Protein AF-A0A8H4QIY5-F1 (afdb_monomer)

Foldseek 3Di:
DDDDPVVVVVLVQVLVLLVVLLVVLVVLLVLLVVLLVLLLCLLVPDDPPDDPVVSVVLNVLSVQLNVLSVQLSVLSVVVSVVSVVPPDPPPSQQDLSQLSLVLSLLVLLLVVLCVVCVPPDPVVSVVVNVLSVVLSVLSVVLSVVSVVCSVPPPPPVVLVSVVSNLVSVVVVLVVCCVVVVPLSVLLCVLSVVQCCCSVVVPDDSSPVSSSSNNSSSSSSSSSVVSSCVSVVVVVVVVVVVVVVVVVVVVVVVVVVVVV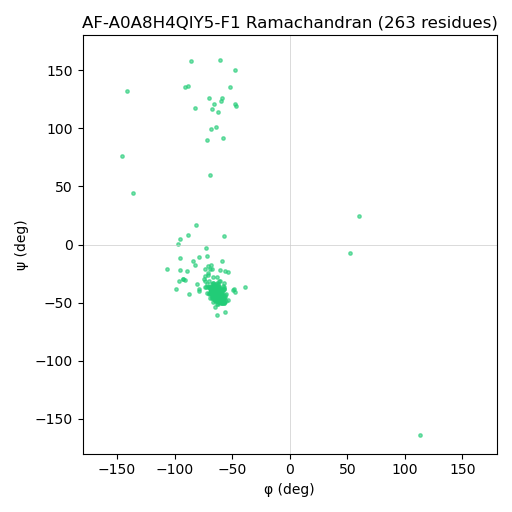VVVVPD

Secondary structure (DSSP, 8-state):
-PPPHHHHHHHHHHHHHHHHHHHHHHHHHHHHHHHHHHHHHHHHT--TTS-HHHHHHHHHHHHHHHHHHHHHHHHHHHHHHHHHT-S--------THHHHHHHHHHHHHHHHHHHHGGGS-HHHHHHHHHHHHHHHHHHHHHHHHHHHHTTS--TTHHHHHHHHHHHHHHHHHHHHHTT-TTTHHHHHHHHHHHHHHHHTT--SHHHHHHHHHHHHHHHHHHHHHHHHHHHHHHHHHHHHHHHHHHHHHHHHHHHHHHHHHHTT-

Nearest PDB structures (foldseek):
  7aky-assembly1_A  TM=5.572E-01  e=3.185E-01  Organic Lake phycodnavirus
  7sqc-assembly1_1J  TM=1.495E-01  e=1.111E+00  Chlamydomonas reinhardtii
  8otz-assembly1_DS  TM=2.599E-01  e=6.162E+00  Bos taurus
  8otz-assembly1_DQ  TM=2.225E-01  e=6.760E+00  Bos taurus

Solvent-accessible surface area (backbone atoms only — not comparable to full-atom values): 14655 Å² total; per-residue (Å²): 136,85,80,62,72,67,63,57,56,56,53,53,53,52,50,54,41,51,52,52,32,53,52,54,41,51,54,53,49,52,51,39,53,54,44,46,51,52,39,50,52,61,61,69,74,52,70,87,85,58,60,66,69,60,52,52,54,52,50,52,50,50,51,50,42,50,50,37,36,50,53,44,53,53,49,54,51,48,55,51,52,48,63,71,60,74,78,57,91,69,72,81,70,78,57,73,45,44,51,50,28,50,51,53,36,53,52,49,55,49,51,49,50,53,64,68,42,65,85,48,63,68,68,63,37,49,54,55,50,50,55,50,49,53,53,49,50,50,45,50,50,40,44,51,47,51,64,68,38,63,89,63,73,55,86,67,53,61,61,54,44,50,47,54,36,49,53,52,48,51,52,52,45,52,66,44,28,82,77,38,63,79,63,45,50,59,54,49,68,56,48,53,57,44,50,48,32,70,73,64,66,44,77,60,58,66,55,59,34,48,70,72,38,46,44,47,51,39,32,38,45,48,44,53,52,49,40,44,60,54,54,59,54,51,55,57,51,49,53,52,51,52,50,49,53,51,49,51,56,50,51,56,50,55,54,50,54,54,57,56,61,66,75,75,115

Structure (mmCIF, N/CA/C/O backbone):
data_AF-A0A8H4QIY5-F1
#
_entry.id   AF-A0A8H4QIY5-F1
#
loop_
_atom_site.group_PDB
_atom_site.id
_atom_site.type_symbol
_atom_site.label_atom_id
_atom_site.label_alt_id
_atom_site.label_comp_id
_atom_site.label_asym_id
_atom_site.label_entity_id
_atom_site.label_seq_id
_atom_site.pdbx_PDB_ins_code
_atom_site.Cartn_x
_atom_site.Cartn_y
_atom_site.Cartn_z
_atom_site.occupancy
_atom_site.B_iso_or_equiv
_atom_site.auth_seq_id
_atom_site.auth_comp_id
_atom_site.auth_asym_id
_atom_site.auth_atom_id
_atom_site.pdbx_PDB_model_num
ATOM 1 N N . MET A 1 1 ? 19.836 0.157 -45.727 1.00 72.88 1 MET A N 1
ATOM 2 C CA . MET A 1 1 ? 19.868 0.307 -44.257 1.00 72.88 1 MET A CA 1
ATOM 3 C C . MET A 1 1 ? 20.018 -1.079 -43.653 1.00 72.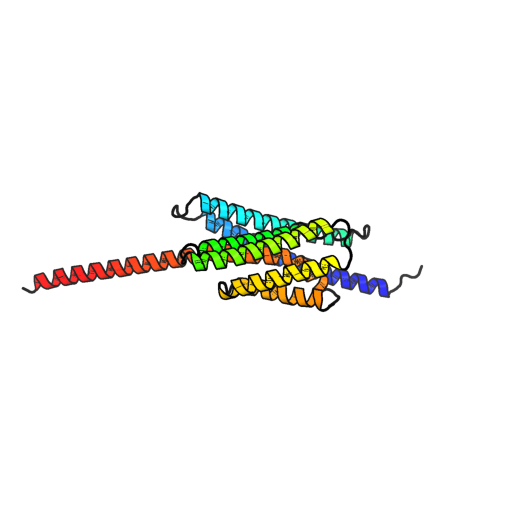88 1 MET A C 1
ATOM 5 O O . MET A 1 1 ? 19.106 -1.879 -43.801 1.00 72.88 1 MET A O 1
ATOM 9 N N . SER A 1 2 ? 21.174 -1.402 -43.073 1.00 84.44 2 SER A N 1
ATOM 10 C CA . SER A 1 2 ? 21.373 -2.643 -42.316 1.00 84.44 2 SER A CA 1
ATOM 11 C C . SER A 1 2 ? 20.838 -2.439 -40.900 1.00 84.44 2 SER A C 1
ATOM 13 O O . SER A 1 2 ? 21.319 -1.556 -40.194 1.00 84.44 2 SER A O 1
ATOM 15 N N . VAL A 1 3 ? 19.825 -3.209 -40.502 1.00 85.12 3 VAL A N 1
ATOM 16 C CA . VAL A 1 3 ? 19.341 -3.224 -39.114 1.00 85.12 3 VAL A CA 1
ATOM 17 C C . VAL A 1 3 ? 20.408 -3.898 -38.256 1.00 85.12 3 VAL A C 1
ATOM 19 O O . VAL A 1 3 ? 20.837 -5.004 -38.578 1.00 85.12 3 VAL A O 1
ATOM 22 N N . ASP A 1 4 ? 20.853 -3.225 -37.198 1.00 88.19 4 ASP A N 1
ATOM 23 C CA . ASP A 1 4 ? 21.844 -3.763 -36.267 1.00 88.19 4 ASP A CA 1
ATOM 24 C C . ASP A 1 4 ? 21.225 -4.945 -35.487 1.00 88.19 4 ASP A C 1
ATOM 26 O O . ASP A 1 4 ? 20.233 -4.744 -34.775 1.00 88.19 4 ASP A O 1
ATOM 30 N N . PRO A 1 5 ? 21.742 -6.182 -35.621 1.00 85.38 5 PRO A N 1
ATOM 31 C CA . PRO A 1 5 ? 21.176 -7.361 -34.962 1.00 85.38 5 PRO A CA 1
ATOM 32 C C . PRO A 1 5 ? 21.176 -7.251 -33.430 1.00 85.38 5 PRO A C 1
ATOM 34 O O . PRO A 1 5 ? 20.344 -7.887 -32.781 1.00 85.38 5 PRO A O 1
ATOM 37 N N . ASN A 1 6 ? 22.037 -6.408 -32.852 1.00 91.12 6 ASN A N 1
ATOM 38 C CA . ASN A 1 6 ? 22.073 -6.176 -31.407 1.00 91.12 6 ASN A CA 1
ATOM 39 C C . ASN A 1 6 ? 20.803 -5.468 -30.902 1.00 91.12 6 ASN A C 1
ATOM 41 O O . ASN A 1 6 ? 20.291 -5.798 -29.836 1.00 91.12 6 ASN A O 1
ATOM 45 N N . CYS A 1 7 ? 20.208 -4.587 -31.714 1.00 84.75 7 CYS A N 1
ATOM 46 C CA . CYS A 1 7 ? 18.999 -3.847 -31.341 1.00 84.75 7 CYS A CA 1
ATOM 47 C C . CYS A 1 7 ? 17.769 -4.765 -31.177 1.00 84.75 7 CYS A C 1
ATOM 49 O O . CYS A 1 7 ? 16.856 -4.477 -30.399 1.00 84.75 7 CYS A O 1
ATOM 51 N N . LEU A 1 8 ? 17.721 -5.899 -31.883 1.00 87.00 8 LEU A N 1
ATOM 52 C CA . LEU A 1 8 ? 16.603 -6.839 -31.768 1.00 87.00 8 LEU A CA 1
ATOM 53 C C . LEU A 1 8 ? 16.643 -7.620 -30.443 1.00 87.00 8 LEU A C 1
ATOM 55 O O . LEU A 1 8 ? 15.591 -7.870 -29.853 1.00 87.00 8 LEU A O 1
ATOM 59 N N . GLY A 1 9 ? 17.840 -7.975 -29.964 1.00 88.56 9 GLY A N 1
ATOM 60 C CA . GLY A 1 9 ? 18.028 -8.715 -28.713 1.00 88.56 9 GLY A CA 1
ATOM 61 C C . GLY A 1 9 ? 17.540 -7.937 -27.490 1.00 88.56 9 GLY A C 1
ATOM 62 O O . GLY A 1 9 ? 16.763 -8.468 -26.690 1.00 88.56 9 GLY A O 1
ATOM 63 N N . ASP A 1 10 ? 17.909 -6.658 -27.408 1.00 85.88 10 ASP A N 1
ATOM 64 C CA . ASP A 1 10 ? 17.561 -5.784 -26.282 1.00 85.88 10 ASP A CA 1
ATOM 65 C C . ASP A 1 10 ? 16.042 -5.598 -26.146 1.00 85.88 10 ASP A C 1
ATOM 67 O O . ASP A 1 10 ? 15.479 -5.711 -25.053 1.00 85.88 10 ASP A O 1
ATOM 71 N N . ASN A 1 11 ? 15.345 -5.414 -27.273 1.00 84.00 11 ASN A N 1
ATOM 72 C CA . ASN A 1 11 ? 13.888 -5.272 -27.304 1.00 84.00 11 ASN A CA 1
ATOM 73 C C . ASN A 1 11 ? 13.164 -6.541 -26.827 1.00 84.00 11 ASN A C 1
ATOM 75 O O . ASN A 1 11 ? 12.169 -6.463 -26.103 1.00 84.00 11 ASN A O 1
ATOM 79 N N . VAL A 1 12 ? 13.663 -7.724 -27.201 1.00 87.75 12 VAL A N 1
ATOM 80 C CA . VAL A 1 12 ? 13.081 -9.005 -26.768 1.00 87.75 12 VAL A CA 1
ATOM 81 C C . VAL A 1 12 ? 13.279 -9.215 -25.266 1.00 87.75 12 VAL A C 1
ATOM 83 O O . VAL A 1 12 ? 12.374 -9.712 -24.591 1.00 87.75 12 VAL A O 1
ATOM 86 N N . GLN A 1 13 ? 14.435 -8.835 -24.719 1.00 86.81 13 GLN A N 1
ATOM 87 C CA . GLN A 1 13 ? 14.697 -8.946 -23.285 1.00 86.81 13 GLN A CA 1
ATOM 88 C C . GLN A 1 13 ? 13.835 -7.973 -22.471 1.00 86.81 13 GLN A C 1
ATOM 90 O O . GLN A 1 13 ? 13.235 -8.389 -21.475 1.00 86.81 13 GLN A O 1
ATOM 95 N N . ALA A 1 14 ? 13.695 -6.727 -22.935 1.00 82.31 14 ALA A N 1
ATOM 96 C CA . ALA A 1 14 ? 12.810 -5.735 -22.329 1.00 82.31 14 ALA A CA 1
ATOM 97 C C . ALA A 1 14 ? 11.350 -6.218 -22.306 1.00 82.31 14 ALA A C 1
ATOM 99 O O . ALA A 1 14 ? 10.697 -6.197 -21.258 1.00 82.31 14 ALA A O 1
ATOM 100 N N . LEU A 1 15 ? 10.863 -6.760 -23.427 1.00 84.81 15 LEU A N 1
ATOM 101 C CA . LEU A 1 15 ? 9.507 -7.297 -23.532 1.00 84.81 15 LEU A CA 1
ATOM 102 C C . LEU A 1 15 ? 9.262 -8.455 -22.554 1.00 84.81 15 LEU A C 1
ATOM 104 O O . LEU A 1 15 ? 8.223 -8.499 -21.896 1.00 84.81 15 LEU A O 1
ATOM 108 N N . LYS A 1 16 ? 10.229 -9.372 -22.411 1.00 87.62 16 LYS A N 1
ATOM 109 C CA . LYS A 1 16 ? 10.141 -10.476 -21.441 1.00 87.62 16 LYS A CA 1
ATOM 110 C C . LYS A 1 16 ? 10.080 -9.967 -20.002 1.00 87.62 16 LYS A C 1
ATOM 112 O O . LYS A 1 16 ? 9.264 -10.461 -19.226 1.00 87.62 16 LYS A O 1
ATOM 117 N N . SER A 1 17 ? 10.904 -8.978 -19.645 1.00 84.81 17 SER A N 1
ATOM 118 C CA . SER A 1 17 ? 10.868 -8.391 -18.300 1.00 84.81 17 SER A CA 1
ATOM 119 C C . SER A 1 17 ? 9.548 -7.689 -17.995 1.00 84.81 17 SER A C 1
ATOM 121 O O . SER A 1 17 ? 8.986 -7.883 -16.918 1.00 84.81 17 SER A O 1
ATOM 123 N N . LEU A 1 18 ? 9.021 -6.937 -18.962 1.00 84.00 18 LEU A N 1
ATOM 124 C CA . LEU A 1 18 ? 7.789 -6.177 -18.801 1.00 84.00 18 LEU A CA 1
ATOM 125 C C . LEU A 1 18 ? 6.563 -7.098 -18.717 1.00 84.00 18 LEU A C 1
ATOM 127 O O . LEU A 1 18 ? 5.704 -6.913 -17.858 1.00 84.00 18 LEU A O 1
ATOM 131 N N . GLY A 1 19 ? 6.517 -8.143 -19.551 1.00 85.88 19 GLY A N 1
ATOM 132 C CA . GLY A 1 19 ? 5.473 -9.166 -19.482 1.00 85.88 19 GLY A CA 1
ATOM 133 C C . GLY A 1 19 ? 5.464 -9.902 -18.139 1.00 85.88 19 GLY A C 1
ATOM 134 O O . GLY A 1 19 ? 4.400 -10.124 -17.566 1.00 85.88 19 GLY A O 1
ATOM 135 N N . GLY A 1 20 ? 6.644 -10.213 -17.590 1.00 85.94 20 GLY A N 1
ATOM 136 C CA . GLY A 1 20 ? 6.768 -10.785 -16.247 1.00 85.94 20 GLY A CA 1
ATOM 137 C C . GLY A 1 20 ? 6.200 -9.871 -15.156 1.00 85.94 20 GLY A C 1
ATOM 138 O O . GLY A 1 20 ? 5.447 -10.342 -14.304 1.00 85.94 20 GLY A O 1
ATOM 139 N N . ALA A 1 21 ? 6.497 -8.567 -15.221 1.00 84.81 21 ALA A N 1
ATOM 140 C CA . ALA A 1 21 ? 5.955 -7.566 -14.298 1.00 84.81 21 ALA A CA 1
ATOM 141 C C . ALA A 1 21 ? 4.420 -7.555 -14.310 1.00 84.81 21 ALA A C 1
ATOM 143 O O . ALA A 1 21 ? 3.791 -7.656 -13.260 1.00 84.81 21 ALA A O 1
ATOM 144 N N . ALA A 1 22 ? 3.824 -7.496 -15.505 1.00 87.81 22 ALA A N 1
ATOM 145 C CA . ALA A 1 22 ? 2.377 -7.436 -15.683 1.00 87.81 22 ALA A CA 1
ATOM 146 C C . ALA A 1 22 ? 1.663 -8.689 -15.148 1.00 87.81 22 ALA A C 1
ATOM 148 O O . ALA A 1 22 ? 0.590 -8.585 -14.555 1.00 87.81 22 ALA A O 1
ATOM 149 N N . ILE A 1 23 ? 2.264 -9.874 -15.311 1.00 90.81 23 ILE A N 1
ATOM 150 C CA . ILE A 1 23 ? 1.712 -11.126 -14.771 1.00 90.81 23 ILE A CA 1
ATOM 151 C C . ILE A 1 23 ? 1.707 -11.098 -13.239 1.00 90.81 23 ILE A C 1
ATOM 153 O O . ILE A 1 23 ? 0.692 -11.422 -12.623 1.00 90.81 23 ILE A O 1
ATOM 157 N N . VAL A 1 24 ? 2.823 -10.701 -12.619 1.00 89.19 24 VAL A N 1
ATOM 158 C CA . VAL A 1 24 ? 2.927 -10.607 -11.153 1.00 89.19 24 VAL A CA 1
ATOM 159 C C . VAL A 1 24 ? 1.921 -9.590 -10.606 1.00 89.19 24 VAL A C 1
ATOM 161 O O . VAL A 1 24 ? 1.208 -9.884 -9.646 1.00 89.19 24 VAL A O 1
ATOM 164 N N . ASP A 1 25 ? 1.807 -8.436 -11.260 1.00 89.69 25 ASP A N 1
ATOM 165 C CA . ASP A 1 25 ? 0.860 -7.377 -10.912 1.00 89.69 25 ASP A CA 1
ATOM 166 C C . ASP A 1 25 ? -0.605 -7.838 -11.042 1.00 89.69 25 ASP A C 1
ATOM 168 O O . ASP A 1 25 ? -1.435 -7.558 -10.182 1.00 89.69 25 ASP A O 1
ATOM 172 N N . ALA A 1 26 ? -0.942 -8.632 -12.062 1.00 92.88 26 ALA A N 1
ATOM 173 C CA . ALA A 1 26 ? -2.284 -9.200 -12.213 1.00 92.88 26 ALA A CA 1
ATOM 174 C C . ALA A 1 26 ? -2.634 -10.214 -11.106 1.00 92.88 26 ALA A C 1
ATOM 176 O O . ALA A 1 26 ? -3.774 -10.261 -10.627 1.00 92.88 26 ALA A O 1
ATOM 177 N N . ILE A 1 27 ? -1.660 -11.022 -10.669 1.00 94.19 27 ILE A N 1
ATOM 178 C CA . ILE A 1 27 ? -1.848 -11.985 -9.574 1.00 94.19 27 ILE A CA 1
ATOM 179 C C . ILE A 1 27 ? -2.138 -11.244 -8.266 1.00 94.19 27 ILE A C 1
ATOM 181 O O . ILE A 1 27 ? -3.106 -11.566 -7.572 1.00 94.19 27 ILE A O 1
ATOM 185 N N . ILE A 1 28 ? -1.329 -10.237 -7.937 1.00 91.31 28 ILE A N 1
ATOM 186 C CA . ILE A 1 28 ? -1.483 -9.469 -6.697 1.00 91.31 28 ILE A CA 1
ATOM 187 C C . ILE A 1 28 ? -2.788 -8.665 -6.728 1.00 91.31 28 ILE A C 1
ATOM 189 O O . ILE A 1 28 ? -3.529 -8.673 -5.742 1.00 91.31 28 ILE A O 1
ATOM 193 N N . PHE A 1 29 ? -3.151 -8.086 -7.873 1.00 94.00 29 PHE A N 1
ATOM 194 C CA . PHE A 1 29 ? -4.431 -7.406 -8.055 1.00 94.00 29 PHE A CA 1
ATOM 195 C C . PHE A 1 29 ? -5.615 -8.340 -7.788 1.00 94.00 29 PHE A C 1
ATOM 197 O O . PHE A 1 29 ? -6.561 -7.983 -7.083 1.00 94.00 29 PHE A O 1
ATOM 204 N N . THR A 1 30 ? -5.543 -9.575 -8.284 1.00 95.31 30 THR A N 1
ATOM 205 C CA . THR A 1 30 ? -6.576 -10.586 -8.032 1.00 95.31 30 THR A CA 1
ATOM 206 C C . THR A 1 30 ? -6.710 -10.876 -6.534 1.00 95.31 30 THR A C 1
ATOM 208 O O . THR A 1 30 ? -7.825 -10.936 -6.011 1.00 95.31 30 THR A O 1
ATOM 211 N N . MET A 1 31 ? -5.590 -10.990 -5.810 1.00 92.50 31 MET A N 1
ATOM 212 C CA . MET A 1 31 ? -5.610 -11.147 -4.351 1.00 92.50 31 MET A CA 1
ATOM 213 C C . MET A 1 31 ? -6.263 -9.948 -3.656 1.00 92.50 31 MET A C 1
ATOM 215 O O . MET A 1 31 ? -7.080 -10.145 -2.754 1.00 92.50 31 MET A O 1
ATOM 219 N N . VAL A 1 32 ? -5.949 -8.724 -4.092 1.00 93.44 32 VAL A N 1
ATOM 220 C CA . VAL A 1 32 ? -6.556 -7.483 -3.590 1.00 93.44 32 VAL A CA 1
ATOM 221 C C . VAL A 1 32 ? -8.075 -7.515 -3.763 1.00 93.44 32 VAL A C 1
ATOM 223 O O . VAL A 1 32 ? -8.791 -7.310 -2.787 1.00 93.44 32 VAL A O 1
ATOM 226 N N . VAL A 1 33 ? -8.582 -7.857 -4.950 1.00 95.00 33 VAL A N 1
ATOM 227 C CA . VAL A 1 33 ? -10.031 -7.931 -5.217 1.00 95.00 33 VAL A CA 1
ATOM 228 C C . VAL A 1 33 ? -10.720 -8.965 -4.322 1.00 95.00 33 VAL A C 1
ATOM 230 O O . VAL A 1 33 ? -11.748 -8.664 -3.709 1.00 95.00 33 VAL A O 1
ATOM 233 N N . ILE A 1 34 ? -10.142 -10.164 -4.190 1.00 95.88 34 ILE A N 1
ATOM 234 C CA . ILE A 1 34 ? -10.689 -11.231 -3.336 1.00 95.88 34 ILE A CA 1
ATOM 235 C C . ILE A 1 34 ? -10.724 -10.784 -1.867 1.00 95.88 34 ILE A C 1
ATOM 237 O O . ILE A 1 34 ? -11.732 -10.969 -1.178 1.00 95.88 34 ILE A O 1
ATOM 241 N N . LEU A 1 35 ? -9.646 -10.171 -1.372 1.00 92.50 35 LEU A N 1
ATOM 242 C CA . LEU A 1 35 ? -9.565 -9.659 -0.004 1.00 92.50 35 LEU A CA 1
ATOM 243 C C . LEU A 1 35 ? -10.548 -8.519 0.243 1.00 92.50 35 LEU A C 1
ATOM 245 O O . LEU A 1 35 ? -11.233 -8.534 1.264 1.00 92.50 35 LEU A O 1
ATOM 249 N N . SER A 1 36 ? -10.666 -7.572 -0.685 1.00 95.25 36 SER A N 1
ATOM 250 C CA . SER A 1 36 ? -11.637 -6.482 -0.607 1.00 95.25 36 SER A CA 1
ATOM 251 C C . SER A 1 36 ? -13.062 -7.007 -0.526 1.00 95.25 36 SER A C 1
ATOM 253 O O . SER A 1 36 ? -13.818 -6.576 0.344 1.00 95.25 36 SER A O 1
ATOM 255 N N . PHE A 1 37 ? -13.415 -7.987 -1.362 1.00 95.62 37 PHE A N 1
ATOM 256 C CA . PHE A 1 37 ? -14.731 -8.620 -1.326 1.00 95.62 37 PHE A CA 1
ATOM 257 C C . PHE A 1 37 ? -14.992 -9.338 0.006 1.00 95.62 37 PHE A C 1
ATOM 259 O O . PHE A 1 37 ? -16.055 -9.176 0.611 1.00 95.62 37 PHE A O 1
ATOM 266 N N . ASN A 1 38 ? -14.006 -10.079 0.517 1.00 93.56 38 ASN A N 1
ATOM 267 C CA . ASN A 1 38 ? -14.109 -10.754 1.811 1.00 93.56 38 ASN A CA 1
ATOM 268 C C . ASN A 1 38 ? -14.236 -9.760 2.976 1.00 93.56 38 ASN A C 1
ATOM 270 O O . ASN A 1 38 ? -15.046 -9.976 3.880 1.00 93.56 38 ASN A O 1
ATOM 274 N N . CYS A 1 39 ? -13.485 -8.656 2.948 1.00 93.81 39 CYS A N 1
ATOM 275 C CA . CYS A 1 39 ? -13.594 -7.564 3.914 1.00 93.81 39 CYS A CA 1
ATOM 276 C C . CYS A 1 39 ? -14.975 -6.912 3.853 1.00 93.81 39 CYS A C 1
ATOM 278 O O . CYS A 1 39 ? -15.604 -6.732 4.893 1.00 93.81 39 CYS A O 1
ATOM 280 N N . TRP A 1 40 ? -15.470 -6.620 2.650 1.00 94.88 40 TRP A N 1
ATOM 281 C CA . TRP A 1 40 ? -16.800 -6.062 2.432 1.00 94.88 40 TRP A CA 1
ATOM 282 C C . TRP A 1 40 ? -17.874 -6.959 3.042 1.00 94.88 40 TRP A C 1
ATOM 284 O O . TRP A 1 40 ? -18.577 -6.553 3.967 1.00 94.88 40 TRP A O 1
ATOM 294 N N . ARG A 1 41 ? -17.925 -8.226 2.615 1.00 94.25 41 ARG A N 1
ATOM 295 C CA . ARG A 1 41 ? -18.868 -9.228 3.128 1.00 94.25 41 ARG A CA 1
ATOM 296 C C . ARG A 1 41 ? -18.751 -9.393 4.644 1.00 94.25 41 ARG A C 1
ATOM 298 O O . ARG A 1 41 ? -19.760 -9.454 5.340 1.00 94.25 41 ARG A O 1
ATOM 305 N N . GLY A 1 42 ? -17.526 -9.441 5.163 1.00 91.12 42 GLY A N 1
ATOM 306 C CA . GLY A 1 42 ? -17.242 -9.592 6.587 1.00 91.12 42 GLY A CA 1
ATOM 307 C C . GLY A 1 42 ? -17.616 -8.378 7.442 1.00 91.12 42 GLY A C 1
ATOM 308 O O . GLY A 1 42 ? -17.788 -8.538 8.651 1.00 91.12 42 GLY A O 1
ATOM 309 N N . ILE A 1 43 ? -17.737 -7.186 6.850 1.00 91.56 43 ILE A N 1
ATOM 310 C CA . ILE A 1 43 ? -18.224 -5.965 7.509 1.00 91.56 43 ILE A CA 1
ATOM 311 C C . ILE A 1 43 ? -19.752 -5.887 7.421 1.00 91.56 43 ILE A C 1
ATOM 313 O O . ILE A 1 43 ? -20.385 -5.572 8.430 1.00 91.56 43 ILE A O 1
ATOM 317 N N . THR A 1 44 ? -20.336 -6.210 6.261 1.00 92.62 44 THR A N 1
ATOM 318 C CA . THR A 1 44 ? -21.787 -6.157 6.017 1.00 92.62 44 THR A CA 1
ATOM 319 C C . THR A 1 44 ? -22.557 -7.217 6.803 1.00 92.62 44 THR A C 1
ATOM 321 O O . THR A 1 44 ? -23.609 -6.915 7.352 1.00 92.62 44 THR A O 1
ATOM 324 N N . ASN A 1 45 ? -22.026 -8.435 6.932 1.00 91.12 45 ASN A N 1
ATOM 325 C CA . ASN A 1 45 ? -22.721 -9.545 7.601 1.00 91.12 45 ASN A CA 1
ATOM 326 C C . ASN A 1 45 ? -22.613 -9.527 9.138 1.00 91.12 45 ASN A C 1
ATOM 328 O O . ASN A 1 45 ? -22.819 -10.558 9.774 1.00 91.12 45 ASN A O 1
ATOM 332 N N . ARG A 1 46 ? -22.228 -8.409 9.765 1.00 81.12 46 ARG A N 1
ATOM 333 C CA . ARG A 1 46 ? -22.056 -8.371 11.226 1.00 81.12 46 ARG A CA 1
ATOM 334 C C . ARG A 1 46 ? -23.337 -8.014 11.954 1.00 81.12 46 ARG A C 1
ATOM 336 O O . ARG A 1 46 ? -23.981 -7.026 11.619 1.00 81.12 46 ARG A O 1
ATOM 343 N N . ASP A 1 47 ? -23.585 -8.748 13.038 1.00 75.25 47 ASP A N 1
ATOM 344 C CA . ASP A 1 47 ? -24.598 -8.441 14.046 1.00 75.25 47 ASP A CA 1
ATOM 345 C C . ASP A 1 47 ? -24.533 -6.975 14.502 1.00 75.25 47 ASP A C 1
ATOM 347 O O . ASP A 1 47 ? -23.450 -6.383 14.603 1.00 75.25 47 ASP A O 1
ATOM 351 N N . ALA A 1 48 ? -25.690 -6.429 14.891 1.00 77.88 48 ALA A N 1
ATOM 352 C CA . ALA A 1 48 ? -25.932 -5.043 15.320 1.00 77.88 48 ALA A CA 1
ATOM 353 C C . ALA A 1 48 ? -25.086 -4.535 16.516 1.00 77.88 48 ALA A C 1
ATOM 355 O O . ALA A 1 48 ? -25.301 -3.435 17.017 1.00 77.88 48 ALA A O 1
ATOM 356 N N . ARG A 1 49 ? -24.098 -5.306 16.988 1.00 75.00 49 ARG A N 1
ATOM 357 C CA . ARG A 1 49 ? -23.180 -4.927 18.074 1.00 75.00 49 ARG A CA 1
ATOM 358 C C . ARG A 1 49 ? -22.186 -3.839 17.673 1.00 75.00 49 ARG A C 1
ATOM 360 O O . ARG A 1 49 ? -21.568 -3.232 18.546 1.00 75.00 49 ARG A O 1
ATOM 367 N N . TYR A 1 50 ? -21.965 -3.616 16.377 1.00 76.50 50 TYR A N 1
ATOM 368 C CA . TYR A 1 50 ? -21.086 -2.545 15.922 1.00 76.50 50 TYR A CA 1
ATOM 369 C C . TYR A 1 50 ? -21.875 -1.261 15.689 1.00 76.50 50 TYR A C 1
ATOM 371 O O . TYR A 1 50 ? -22.928 -1.267 15.064 1.00 76.50 50 TYR A O 1
ATOM 379 N N . SER A 1 51 ? -21.334 -0.134 16.157 1.00 87.81 51 SER A N 1
ATOM 380 C CA . SER A 1 51 ? -21.890 1.169 15.799 1.00 87.81 51 SER A CA 1
ATOM 381 C C . SER A 1 51 ? -21.842 1.327 14.279 1.00 87.81 51 SER A C 1
ATOM 383 O O . SER A 1 51 ? -20.759 1.254 13.685 1.00 87.81 51 SER A O 1
ATOM 385 N N . THR A 1 52 ? -23.005 1.576 13.675 1.00 90.62 52 THR A N 1
ATOM 386 C CA . THR A 1 52 ? -23.190 1.786 12.230 1.00 90.62 52 THR A CA 1
ATOM 387 C C . THR A 1 52 ? -22.185 2.788 11.666 1.00 90.62 52 THR A C 1
ATOM 389 O O . THR A 1 52 ? -21.585 2.556 10.620 1.00 90.62 52 THR A O 1
ATOM 392 N N . LYS A 1 53 ? -21.878 3.850 12.424 1.00 91.00 53 LYS A N 1
ATOM 393 C CA . LYS A 1 53 ? -20.882 4.867 12.051 1.00 91.00 53 LYS A CA 1
ATOM 394 C C . LYS A 1 53 ? -19.499 4.267 11.785 1.00 91.00 53 LYS A C 1
ATOM 396 O O . LYS A 1 53 ? -18.867 4.587 10.785 1.00 91.00 53 LYS A O 1
ATOM 401 N N . LYS A 1 54 ? -19.023 3.373 12.656 1.00 87.31 54 LYS A N 1
ATOM 402 C CA . LYS A 1 54 ? -17.690 2.772 12.504 1.00 87.31 54 LYS A CA 1
ATOM 403 C C . LYS A 1 54 ? -17.645 1.744 11.370 1.00 87.31 54 LYS A C 1
ATOM 405 O O . LYS A 1 54 ? -16.599 1.601 10.745 1.00 87.31 54 LYS A O 1
ATOM 410 N N . GLN A 1 55 ? -18.751 1.040 11.111 1.00 90.69 55 GLN A N 1
ATOM 411 C CA . GLN A 1 55 ? -18.861 0.143 9.953 1.00 90.69 55 GLN A CA 1
ATOM 412 C C . GLN A 1 55 ? -18.755 0.928 8.649 1.00 90.69 55 GLN A C 1
ATOM 414 O O . GLN A 1 55 ? -17.958 0.552 7.799 1.00 90.69 55 GLN A O 1
ATOM 419 N N . VAL A 1 56 ? -19.488 2.039 8.524 1.00 93.44 56 VAL A N 1
ATOM 420 C CA . VAL A 1 56 ? -19.456 2.883 7.321 1.00 93.44 56 VAL A CA 1
ATOM 421 C C . VAL A 1 56 ? -18.062 3.463 7.087 1.00 93.44 56 VAL A C 1
ATOM 423 O O . VAL A 1 56 ? -17.571 3.403 5.966 1.00 93.44 56 VAL A O 1
ATOM 426 N N . VAL A 1 57 ? -17.383 3.951 8.134 1.00 91.88 57 VAL A N 1
ATOM 427 C CA . VAL A 1 57 ? -15.999 4.452 8.013 1.00 91.88 57 VAL A CA 1
ATOM 428 C C . VAL A 1 57 ? -15.049 3.356 7.524 1.00 91.88 57 VAL A C 1
ATOM 430 O O . VAL A 1 57 ? -14.262 3.587 6.611 1.00 91.88 57 VAL A O 1
ATOM 433 N N . LEU A 1 58 ? -15.134 2.151 8.098 1.00 91.38 58 LEU A N 1
ATOM 434 C CA . LEU A 1 58 ? -14.273 1.039 7.693 1.00 91.38 58 LEU A CA 1
ATOM 435 C C . LEU A 1 58 ? -14.574 0.577 6.262 1.00 91.38 58 LEU A C 1
ATOM 437 O O . LEU A 1 58 ? -13.650 0.279 5.512 1.00 91.38 58 LEU A O 1
ATOM 441 N N . LEU A 1 59 ? -15.852 0.545 5.881 1.00 93.88 59 LEU A N 1
ATOM 442 C CA . LEU A 1 59 ? -16.284 0.187 4.535 1.00 93.88 59 LEU A CA 1
ATOM 443 C C . LEU A 1 59 ? -15.782 1.204 3.510 1.00 93.88 59 LEU A C 1
ATOM 445 O O . LEU A 1 59 ? -15.173 0.812 2.524 1.00 93.88 59 LEU A O 1
ATOM 449 N N . GLY A 1 60 ? -15.954 2.500 3.788 1.00 94.31 60 GLY A N 1
ATOM 450 C CA . GLY A 1 60 ? -15.435 3.577 2.947 1.00 94.31 60 GLY A CA 1
ATOM 451 C C . GLY A 1 60 ? -13.922 3.487 2.760 1.00 94.31 60 GLY A C 1
ATOM 452 O O . GLY A 1 60 ? -13.431 3.675 1.650 1.00 94.31 60 GLY A O 1
ATOM 453 N N . TYR A 1 61 ? -13.188 3.111 3.811 1.00 93.69 61 TYR A N 1
ATOM 454 C CA . TYR A 1 61 ? -11.749 2.882 3.716 1.00 93.69 61 TYR A CA 1
ATOM 455 C C . TYR A 1 61 ? -11.393 1.669 2.833 1.00 93.69 61 TYR A C 1
ATOM 457 O O . TYR A 1 61 ? -10.507 1.773 1.986 1.00 93.69 61 TYR A O 1
ATOM 465 N N . VAL A 1 62 ? -12.097 0.535 2.970 1.00 94.31 62 VAL A N 1
ATOM 466 C CA . VAL A 1 62 ? -11.913 -0.633 2.080 1.00 94.31 62 VAL A CA 1
ATOM 467 C C . VAL A 1 62 ? -12.176 -0.247 0.624 1.00 94.31 62 VAL A C 1
ATOM 469 O O . VAL A 1 62 ? -11.388 -0.612 -0.250 1.00 94.31 62 VAL A O 1
ATOM 472 N N . THR A 1 63 ? -13.238 0.520 0.354 1.00 95.00 63 THR A N 1
ATOM 473 C CA . THR A 1 63 ? -13.535 1.031 -0.993 1.00 95.00 63 THR A CA 1
ATOM 474 C C . THR A 1 63 ? -12.396 1.890 -1.514 1.00 95.00 63 THR A C 1
ATOM 476 O O . THR A 1 63 ? -11.920 1.657 -2.619 1.00 95.00 63 THR A O 1
ATOM 479 N N . TYR A 1 64 ? -11.936 2.854 -0.715 1.00 94.06 64 TYR A N 1
ATOM 480 C CA . TYR A 1 64 ? -10.856 3.762 -1.083 1.00 94.06 64 TYR A CA 1
ATOM 481 C C . TYR A 1 64 ? -9.577 3.002 -1.460 1.00 94.06 64 TYR A C 1
ATOM 483 O O . TYR A 1 64 ? -9.034 3.222 -2.541 1.00 94.06 64 TYR A O 1
ATOM 491 N N . MET A 1 65 ? -9.144 2.045 -0.634 1.00 93.06 65 MET A N 1
ATOM 492 C CA . MET A 1 65 ? -7.946 1.249 -0.926 1.00 93.06 65 MET A CA 1
ATOM 493 C C . MET A 1 65 ? -8.132 0.341 -2.146 1.00 93.06 65 MET A C 1
ATOM 495 O O . MET A 1 65 ? -7.205 0.173 -2.934 1.00 93.06 65 MET A O 1
ATOM 499 N N . SER A 1 66 ? -9.335 -0.202 -2.349 1.00 93.56 66 SER A N 1
ATOM 500 C CA . SER A 1 66 ? -9.648 -0.995 -3.546 1.00 93.56 66 SER A CA 1
ATOM 501 C C . SER A 1 66 ? -9.581 -0.144 -4.813 1.00 93.56 66 SER A C 1
ATOM 503 O O . SER A 1 66 ? -9.008 -0.575 -5.809 1.00 93.56 66 SER A O 1
ATOM 505 N N . LEU A 1 67 ? -10.118 1.079 -4.769 1.00 93.81 67 LEU A N 1
ATOM 506 C CA . LEU A 1 67 ? -10.052 2.031 -5.878 1.00 93.81 67 LEU A CA 1
ATOM 507 C C . LEU A 1 67 ? -8.609 2.443 -6.181 1.00 93.81 67 LEU A C 1
ATOM 509 O O . LEU A 1 67 ? -8.237 2.487 -7.350 1.00 93.81 67 LEU A O 1
ATOM 513 N N . ALA A 1 68 ? -7.783 2.680 -5.157 1.00 91.00 68 ALA A N 1
ATOM 514 C CA . ALA A 1 68 ? -6.357 2.951 -5.339 1.00 91.00 68 ALA A CA 1
ATOM 515 C C . ALA A 1 68 ? -5.630 1.768 -6.010 1.00 91.00 68 ALA A C 1
ATOM 517 O O . ALA A 1 68 ? -4.855 1.971 -6.943 1.00 91.00 68 ALA A O 1
ATOM 518 N N . GLY A 1 69 ? -5.935 0.530 -5.604 1.00 91.38 69 GLY A N 1
ATOM 519 C CA . GLY A 1 69 ? -5.402 -0.679 -6.242 1.00 91.38 69 GLY A CA 1
ATOM 520 C C . GLY A 1 69 ? -5.815 -0.815 -7.712 1.00 91.38 69 GLY A C 1
ATOM 521 O O . GLY A 1 69 ? -4.967 -1.071 -8.563 1.00 91.38 69 GLY A O 1
ATOM 522 N N . ILE A 1 70 ? -7.094 -0.573 -8.028 1.00 93.94 70 ILE A N 1
ATOM 523 C CA . ILE A 1 70 ? -7.609 -0.579 -9.409 1.00 93.94 70 ILE A CA 1
ATOM 524 C C . ILE A 1 70 ? -6.924 0.502 -10.248 1.00 93.94 70 ILE A C 1
ATOM 526 O O . ILE A 1 70 ? -6.468 0.218 -11.351 1.00 93.94 70 ILE A O 1
ATOM 530 N N . ALA A 1 71 ? -6.811 1.726 -9.728 1.00 91.62 71 ALA A N 1
ATOM 531 C CA . ALA A 1 71 ? -6.150 2.821 -10.432 1.00 91.62 71 ALA A CA 1
ATOM 532 C C . ALA A 1 71 ? -4.683 2.488 -10.750 1.00 91.62 71 ALA A C 1
ATOM 534 O O . ALA A 1 71 ? -4.220 2.757 -11.857 1.00 91.62 71 ALA A O 1
ATOM 535 N N . SER A 1 72 ? -3.976 1.846 -9.814 1.00 90.69 72 SER A N 1
ATOM 536 C CA . SER A 1 72 ? -2.586 1.428 -10.012 1.00 90.69 72 SER A CA 1
ATOM 537 C C . SER A 1 72 ? -2.469 0.369 -11.102 1.00 90.69 72 SER A C 1
ATOM 539 O O . SER A 1 72 ? -1.621 0.483 -11.983 1.00 90.69 72 SER A O 1
ATOM 541 N N . PHE A 1 73 ? -3.339 -0.641 -11.068 1.00 91.69 73 PHE A N 1
ATOM 542 C CA . PHE A 1 73 ? -3.366 -1.703 -12.069 1.00 91.69 73 PHE A CA 1
ATOM 543 C C . PHE A 1 73 ? -3.682 -1.157 -13.469 1.00 91.69 73 PHE A C 1
ATOM 545 O O . PHE A 1 73 ? -2.986 -1.469 -14.435 1.00 91.69 73 PHE A O 1
ATOM 552 N N . CYS A 1 74 ? -4.675 -0.267 -13.582 1.00 91.94 74 CYS A N 1
ATOM 553 C CA . CYS A 1 74 ? -5.005 0.404 -14.840 1.00 91.94 74 CYS A CA 1
ATOM 554 C C . CYS A 1 74 ? -3.817 1.195 -15.397 1.00 91.94 74 CYS A C 1
ATOM 556 O O . CYS A 1 74 ? -3.575 1.169 -16.603 1.00 91.94 74 CYS A O 1
ATOM 558 N N . GLN A 1 75 ? -3.055 1.871 -14.535 1.00 88.31 75 GLN A N 1
ATOM 559 C CA . GLN A 1 75 ? -1.873 2.607 -14.965 1.00 88.31 75 GLN A CA 1
ATOM 560 C C . GLN A 1 75 ? -0.748 1.685 -15.449 1.00 88.31 75 GLN A C 1
ATOM 562 O O . GLN A 1 75 ? -0.110 1.994 -16.455 1.00 88.31 75 GLN A O 1
ATOM 567 N N . ASN A 1 76 ? -0.538 0.542 -14.793 1.00 87.25 76 ASN A N 1
ATOM 568 C CA . ASN A 1 76 ? 0.431 -0.459 -15.243 1.00 87.25 76 ASN A CA 1
ATOM 569 C C . ASN A 1 76 ? 0.044 -1.041 -16.614 1.00 87.25 76 ASN A C 1
ATOM 571 O O . ASN A 1 76 ? 0.899 -1.155 -17.493 1.00 87.25 76 ASN A O 1
ATOM 575 N N . ILE A 1 77 ? -1.246 -1.326 -16.839 1.00 89.81 77 ILE A N 1
ATOM 576 C CA . ILE A 1 77 ? -1.753 -1.746 -18.156 1.00 89.81 77 ILE A CA 1
ATOM 577 C C . ILE A 1 77 ? -1.529 -0.653 -19.201 1.00 89.81 77 ILE A C 1
ATOM 579 O O . ILE A 1 77 ? -1.047 -0.947 -20.292 1.00 89.81 77 ILE A O 1
ATOM 583 N N . TYR A 1 78 ? -1.858 0.602 -18.889 1.00 88.06 78 TYR A N 1
ATOM 584 C CA . TYR A 1 78 ? -1.682 1.707 -19.830 1.00 88.06 78 TYR A CA 1
ATOM 585 C C . TYR A 1 78 ? -0.209 1.891 -20.215 1.00 88.06 78 TYR A C 1
ATOM 587 O O . TYR A 1 78 ? 0.105 1.994 -21.397 1.00 88.06 78 TYR A O 1
ATOM 595 N N . GLY A 1 79 ? 0.701 1.848 -19.238 1.00 83.25 79 GLY A N 1
ATOM 596 C CA . GLY A 1 79 ? 2.142 1.907 -19.489 1.00 83.25 79 GLY A CA 1
ATOM 597 C C . GLY A 1 79 ? 2.645 0.741 -20.345 1.00 83.25 79 GLY A C 1
ATOM 598 O O . GLY A 1 79 ? 3.474 0.937 -21.231 1.00 83.25 79 GLY A O 1
ATOM 599 N N . PHE A 1 80 ? 2.104 -0.463 -20.138 1.00 85.00 80 PHE A N 1
ATOM 600 C CA . PHE A 1 80 ? 2.402 -1.625 -20.975 1.00 85.00 80 PHE A CA 1
ATOM 601 C C . PHE A 1 80 ? 1.912 -1.449 -22.420 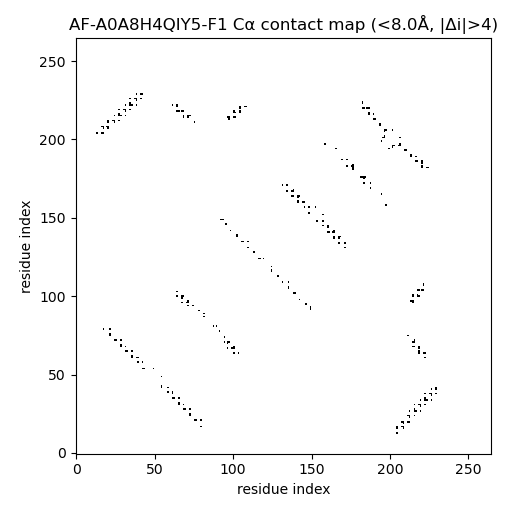1.00 85.00 80 PHE A C 1
ATOM 603 O O . PHE A 1 80 ? 2.658 -1.720 -23.359 1.00 85.00 80 PHE A O 1
ATOM 610 N N . LEU A 1 81 ? 0.680 -0.971 -22.613 1.00 88.56 81 LEU A N 1
ATOM 611 C CA . LEU A 1 81 ? 0.114 -0.730 -23.942 1.00 88.56 81 LEU A CA 1
ATOM 612 C C . LEU A 1 81 ? 0.869 0.376 -24.689 1.00 88.56 81 LEU A C 1
ATOM 614 O O . LEU A 1 81 ? 1.185 0.201 -25.862 1.00 88.56 81 LEU A O 1
ATOM 618 N N . ALA A 1 82 ? 1.220 1.465 -24.003 1.00 84.94 82 ALA A N 1
ATOM 619 C CA . ALA A 1 82 ? 2.017 2.548 -24.573 1.00 84.94 82 ALA A CA 1
ATOM 620 C C . ALA A 1 82 ? 3.410 2.064 -25.015 1.00 84.94 82 ALA A C 1
ATOM 622 O O . ALA A 1 82 ? 3.878 2.417 -26.094 1.00 84.94 82 ALA A O 1
ATOM 623 N N . PHE A 1 83 ? 4.045 1.183 -24.231 1.00 82.62 83 PHE A N 1
ATOM 624 C CA . PHE A 1 83 ? 5.312 0.554 -24.616 1.00 82.62 83 PHE A CA 1
ATOM 625 C C . PHE A 1 83 ? 5.191 -0.283 -25.902 1.00 82.62 83 PHE A C 1
ATOM 627 O O . PHE A 1 83 ? 6.100 -0.275 -26.734 1.00 82.62 83 PHE A O 1
ATOM 634 N N . LEU A 1 84 ? 4.076 -1.000 -26.087 1.00 85.69 84 LEU A N 1
ATOM 635 C CA . LEU A 1 84 ? 3.838 -1.792 -27.298 1.00 85.69 84 LEU A CA 1
ATOM 636 C C . LEU A 1 84 ? 3.590 -0.931 -28.540 1.00 85.69 84 LEU A C 1
ATOM 638 O O . LEU A 1 84 ? 3.951 -1.353 -29.639 1.00 85.69 84 LEU A O 1
ATOM 642 N N . ASP A 1 85 ? 3.003 0.255 -28.375 1.00 89.31 85 ASP A N 1
ATOM 643 C CA . ASP A 1 85 ? 2.601 1.109 -29.495 1.00 89.31 85 ASP A CA 1
ATOM 644 C C . ASP A 1 85 ? 3.787 1.768 -30.228 1.00 89.31 85 ASP A C 1
ATOM 646 O O . ASP A 1 85 ? 3.606 2.314 -31.309 1.00 89.31 85 ASP A O 1
ATOM 650 N N . LYS A 1 86 ? 5.025 1.691 -29.706 1.00 77.69 86 LYS A N 1
ATOM 651 C CA . LYS A 1 86 ? 6.280 2.231 -30.300 1.00 77.69 86 LYS A CA 1
ATOM 652 C C . LYS A 1 86 ? 6.272 3.713 -30.728 1.00 77.69 86 LYS A C 1
ATOM 654 O O . LYS A 1 86 ? 7.330 4.218 -31.098 1.00 77.69 86 LYS A O 1
ATOM 659 N N . ASN A 1 87 ? 5.136 4.402 -30.686 1.00 62.56 87 ASN A N 1
ATOM 660 C CA . ASN A 1 87 ? 4.934 5.696 -31.325 1.00 62.56 87 ASN A CA 1
ATOM 661 C C . ASN A 1 87 ? 5.161 6.884 -30.398 1.00 62.56 87 ASN A C 1
ATOM 663 O O . ASN A 1 87 ? 5.322 7.992 -30.896 1.00 62.56 87 ASN A O 1
ATOM 667 N N . GLU A 1 88 ? 5.277 6.682 -29.088 1.00 58.38 88 GLU A N 1
ATOM 668 C CA . GLU A 1 88 ? 5.671 7.759 -28.188 1.00 58.38 88 GLU A CA 1
ATOM 669 C C . GLU A 1 88 ? 6.608 7.256 -27.098 1.00 58.38 88 GLU A C 1
ATOM 671 O O . GLU A 1 88 ? 6.342 6.280 -26.398 1.00 58.38 88 GLU A O 1
ATOM 676 N N . SER A 1 89 ? 7.699 7.994 -26.894 1.00 60.03 89 SER A N 1
ATOM 677 C CA . SER A 1 89 ? 8.439 8.018 -25.637 1.00 60.03 89 SER A CA 1
ATOM 678 C C . SER A 1 89 ? 7.579 8.705 -24.575 1.00 60.03 89 SER A C 1
ATOM 680 O O . SER A 1 89 ? 7.946 9.761 -24.057 1.00 60.03 89 SER A O 1
ATOM 682 N N . SER A 1 90 ? 6.397 8.154 -24.299 1.00 56.78 90 SER A N 1
ATOM 683 C CA . SER A 1 90 ? 5.555 8.604 -23.209 1.00 56.78 90 SER A CA 1
ATOM 684 C C . SER A 1 90 ? 6.338 8.324 -21.937 1.00 56.78 90 SER A C 1
ATOM 686 O O . SER A 1 90 ? 6.457 7.178 -21.493 1.00 56.78 90 SER A O 1
ATOM 688 N N . THR A 1 91 ? 6.951 9.376 -21.400 1.00 57.81 91 THR A N 1
ATOM 689 C CA . THR A 1 91 ? 7.545 9.380 -20.075 1.00 57.81 91 THR A CA 1
ATOM 690 C C . THR A 1 91 ? 6.512 8.780 -19.138 1.00 57.81 91 THR A C 1
ATOM 692 O O . THR A 1 91 ? 5.376 9.250 -19.068 1.00 57.81 91 THR A O 1
ATOM 695 N N . PHE A 1 92 ? 6.881 7.682 -18.475 1.00 57.31 92 PHE A N 1
ATOM 696 C CA . PHE A 1 92 ? 6.082 7.089 -17.412 1.00 57.31 92 PHE A CA 1
ATOM 697 C C . PHE A 1 92 ? 5.891 8.171 -16.347 1.00 57.31 92 PHE A C 1
ATOM 699 O O . PHE A 1 92 ? 6.744 8.351 -15.481 1.00 57.31 92 PHE A O 1
ATOM 706 N N . ASN A 1 93 ? 4.807 8.943 -16.447 1.00 60.31 93 ASN A N 1
ATOM 707 C CA . ASN A 1 93 ? 4.471 9.929 -15.438 1.00 60.31 93 ASN A CA 1
ATOM 708 C C . ASN A 1 93 ? 4.241 9.146 -14.153 1.00 60.31 93 ASN A C 1
ATOM 710 O O . ASN A 1 93 ? 3.334 8.310 -14.076 1.00 60.31 93 ASN A O 1
ATOM 714 N N . THR A 1 94 ? 5.114 9.377 -13.179 1.00 61.81 94 THR A N 1
ATOM 715 C CA . THR A 1 94 ? 5.072 8.772 -11.854 1.00 61.81 94 THR A CA 1
ATOM 716 C C . THR A 1 94 ? 3.643 8.874 -11.336 1.00 61.81 94 THR A C 1
ATOM 718 O O . THR A 1 94 ? 3.077 9.966 -11.265 1.00 61.81 94 THR A O 1
ATOM 721 N N . SER A 1 95 ? 3.015 7.726 -11.071 1.00 68.62 95 SER A N 1
ATOM 722 C CA . SER A 1 95 ? 1.590 7.677 -10.763 1.00 68.62 95 SER A CA 1
ATOM 723 C C . SER A 1 95 ? 1.279 8.518 -9.534 1.00 68.62 95 SER A C 1
ATOM 725 O O . SER A 1 95 ? 1.810 8.274 -8.454 1.00 68.62 95 SER A O 1
ATOM 727 N N . ALA A 1 96 ? 0.335 9.451 -9.660 1.00 79.81 96 ALA A N 1
ATOM 728 C CA . ALA A 1 96 ? -0.312 10.068 -8.500 1.00 79.81 96 ALA A CA 1
ATOM 729 C C . ALA A 1 96 ? -0.897 9.005 -7.547 1.00 79.81 96 ALA A C 1
ATOM 731 O O . ALA A 1 96 ? -1.079 9.240 -6.355 1.00 79.81 96 ALA A O 1
ATOM 732 N N . VAL A 1 97 ? -1.176 7.814 -8.085 1.00 82.88 97 VAL A N 1
ATOM 733 C CA . VAL A 1 97 ? -1.708 6.661 -7.366 1.00 82.88 97 VAL A CA 1
ATOM 734 C C . VAL A 1 97 ? -0.737 6.137 -6.310 1.00 82.88 97 VAL A C 1
ATOM 736 O O . VAL A 1 97 ? -1.188 5.723 -5.246 1.00 82.88 97 VAL A O 1
ATOM 739 N N . PHE A 1 98 ? 0.576 6.174 -6.554 1.00 80.88 98 PHE A N 1
ATOM 740 C CA . PHE A 1 98 ? 1.555 5.643 -5.607 1.00 80.88 98 PHE A CA 1
ATOM 741 C C . PHE A 1 98 ? 1.586 6.424 -4.277 1.00 80.88 98 PHE A C 1
ATOM 743 O O . PHE A 1 98 ? 1.357 5.797 -3.238 1.00 80.88 98 PHE A O 1
ATOM 750 N N . PRO A 1 99 ? 1.762 7.765 -4.260 1.00 82.75 99 PRO A N 1
ATOM 751 C CA . PRO A 1 99 ? 1.651 8.553 -3.032 1.00 82.75 99 PRO A CA 1
ATOM 752 C C . PRO A 1 99 ? 0.291 8.396 -2.348 1.00 82.75 99 PRO A C 1
ATOM 754 O O . PRO A 1 99 ? 0.227 8.296 -1.127 1.00 82.75 99 PRO A O 1
ATOM 757 N N . LEU A 1 100 ? -0.799 8.314 -3.120 1.00 84.50 100 LEU A N 1
ATOM 758 C CA . LEU A 1 100 ? -2.143 8.125 -2.568 1.00 84.50 100 LEU A CA 1
ATOM 759 C C . LEU A 1 100 ? -2.296 6.770 -1.862 1.00 84.50 100 LEU A C 1
ATOM 761 O O . LEU A 1 100 ? -2.817 6.719 -0.750 1.00 84.50 100 LEU A O 1
ATOM 765 N N . ALA A 1 101 ? -1.826 5.678 -2.470 1.00 85.81 101 ALA A N 1
ATOM 766 C CA . ALA A 1 101 ? -1.867 4.348 -1.864 1.00 85.81 101 ALA A CA 1
ATOM 767 C C . ALA A 1 101 ? -1.009 4.280 -0.590 1.00 85.81 101 ALA A C 1
ATOM 769 O O . ALA A 1 101 ? -1.436 3.696 0.409 1.00 85.81 101 ALA A O 1
ATOM 770 N N . MET A 1 102 ? 0.162 4.924 -0.609 1.00 83.06 102 MET A N 1
ATOM 771 C CA . MET A 1 102 ? 1.050 5.041 0.548 1.00 83.06 102 MET A CA 1
ATOM 772 C C . MET A 1 102 ? 0.385 5.817 1.692 1.00 83.06 102 MET A C 1
ATOM 774 O O . MET A 1 102 ? 0.265 5.294 2.797 1.00 83.06 102 MET A O 1
ATOM 778 N N . TRP A 1 103 ? -0.156 7.010 1.421 1.00 87.44 103 TRP A N 1
ATOM 779 C CA . TRP A 1 103 ? -0.892 7.798 2.418 1.00 87.44 103 TRP A CA 1
ATOM 780 C C . TRP A 1 103 ? -2.104 7.054 2.970 1.00 87.44 103 TRP A C 1
ATOM 782 O O . TRP A 1 103 ? -2.396 7.117 4.167 1.00 87.44 103 TRP A O 1
ATOM 792 N N . GLY A 1 104 ? -2.801 6.319 2.105 1.00 85.69 104 GLY A N 1
ATOM 793 C CA . GLY A 1 104 ? -3.887 5.434 2.489 1.00 85.69 104 GLY A CA 1
ATOM 794 C C . GLY A 1 104 ? -3.450 4.392 3.512 1.00 85.69 104 GLY A C 1
ATOM 795 O O . GLY A 1 104 ? -4.104 4.235 4.550 1.00 85.69 104 GLY A O 1
ATOM 796 N N . ALA A 1 105 ? -2.349 3.691 3.242 1.00 84.25 105 ALA A N 1
ATOM 797 C CA . ALA A 1 105 ? -1.792 2.683 4.138 1.00 84.25 105 ALA A CA 1
ATOM 798 C C . ALA A 1 105 ? -1.348 3.296 5.480 1.00 84.25 105 ALA A C 1
ATOM 800 O O . ALA A 1 105 ? -1.778 2.820 6.538 1.00 84.25 105 ALA A O 1
ATOM 801 N N . ASP A 1 106 ? -0.592 4.396 5.446 1.00 83.38 106 ASP A N 1
ATOM 802 C CA . ASP A 1 106 ? -0.091 5.101 6.635 1.00 83.38 106 ASP A CA 1
ATOM 803 C C . ASP A 1 106 ? -1.231 5.614 7.522 1.00 83.38 106 ASP A C 1
ATOM 805 O O . ASP A 1 106 ? -1.212 5.466 8.752 1.00 83.38 106 ASP A O 1
ATOM 809 N N . GLY A 1 107 ? -2.272 6.180 6.904 1.00 85.38 107 GLY A N 1
ATOM 810 C CA . GLY A 1 107 ? -3.447 6.685 7.607 1.00 85.38 107 GLY A CA 1
ATOM 811 C C . GLY A 1 107 ? -4.187 5.583 8.366 1.00 85.38 107 GLY A C 1
ATOM 812 O O . GLY A 1 107 ? -4.659 5.789 9.489 1.00 85.38 107 GLY A O 1
ATOM 813 N N . PHE A 1 108 ? -4.241 4.377 7.807 1.00 83.75 108 PHE A N 1
ATOM 814 C CA . PHE A 1 108 ? -4.899 3.257 8.466 1.00 83.75 108 PHE A CA 1
ATOM 815 C C . PHE A 1 108 ? -4.066 2.614 9.557 1.00 83.75 108 PHE A C 1
ATOM 817 O O . PHE A 1 108 ? -4.616 2.287 10.612 1.00 83.75 108 PHE A O 1
ATOM 824 N N . MET A 1 109 ? -2.753 2.495 9.359 1.00 80.31 109 MET A N 1
ATOM 825 C CA . MET A 1 109 ? -1.847 2.118 10.442 1.00 80.31 109 MET A CA 1
ATOM 826 C C . MET A 1 109 ? -1.985 3.090 11.617 1.00 80.31 109 MET A C 1
ATOM 828 O O . MET A 1 109 ? -2.177 2.666 12.759 1.00 80.31 109 MET A O 1
ATOM 832 N N . THR A 1 110 ? -2.029 4.389 11.316 1.00 84.31 110 THR A N 1
ATOM 833 C CA . THR A 1 110 ? -2.224 5.464 12.290 1.00 84.31 110 THR A CA 1
ATOM 834 C C . THR A 1 110 ? -3.532 5.336 13.056 1.00 84.31 110 THR A C 1
ATOM 836 O O . THR A 1 110 ? -3.545 5.336 14.291 1.00 84.31 110 THR A O 1
ATOM 839 N N . TRP A 1 111 ? -4.641 5.158 12.336 1.00 85.31 111 TRP A N 1
ATOM 840 C CA . TRP A 1 111 ? -5.949 4.906 12.933 1.00 85.31 111 TRP A CA 1
ATOM 841 C C . TRP A 1 111 ? -5.919 3.697 13.872 1.00 85.31 111 TRP A C 1
ATOM 843 O O . TRP A 1 111 ? -6.475 3.724 14.974 1.00 85.31 111 TRP A O 1
ATOM 853 N N . ARG A 1 112 ? -5.243 2.623 13.462 1.00 78.69 112 ARG A N 1
ATOM 854 C CA . ARG A 1 112 ? -5.131 1.402 14.255 1.00 78.69 112 ARG A CA 1
ATOM 855 C C . ARG A 1 112 ? -4.346 1.619 15.544 1.00 78.69 112 ARG A C 1
ATOM 857 O O . ARG A 1 112 ? -4.805 1.172 16.596 1.00 78.69 112 ARG A O 1
ATOM 864 N N . CYS A 1 113 ? -3.219 2.324 15.479 1.00 79.62 113 CYS A N 1
ATOM 865 C CA . CYS A 1 113 ? -2.449 2.715 16.656 1.00 79.62 113 CYS A CA 1
ATOM 866 C C . CYS A 1 113 ? -3.300 3.575 17.595 1.00 79.62 113 CYS A C 1
ATOM 868 O O . CYS A 1 113 ? -3.365 3.298 18.791 1.00 79.62 113 CYS A O 1
ATOM 870 N N . TYR A 1 114 ? -4.040 4.549 17.062 1.00 85.25 114 TYR A N 1
ATOM 871 C CA . TYR A 1 114 ? -4.951 5.371 17.858 1.00 85.25 114 TYR A CA 1
ATOM 872 C C . TYR A 1 114 ? -5.991 4.529 18.617 1.00 85.25 114 TYR A C 1
ATOM 874 O O . TYR A 1 114 ? -6.196 4.726 19.816 1.00 85.25 114 TYR A O 1
ATOM 882 N N . VAL A 1 115 ? -6.612 3.553 17.946 1.00 82.38 115 VAL A N 1
ATOM 883 C CA . VAL A 1 115 ? -7.591 2.648 18.569 1.00 82.38 115 VAL A CA 1
ATOM 884 C C . VAL A 1 115 ? -6.942 1.718 19.600 1.00 82.38 115 VAL A C 1
ATOM 8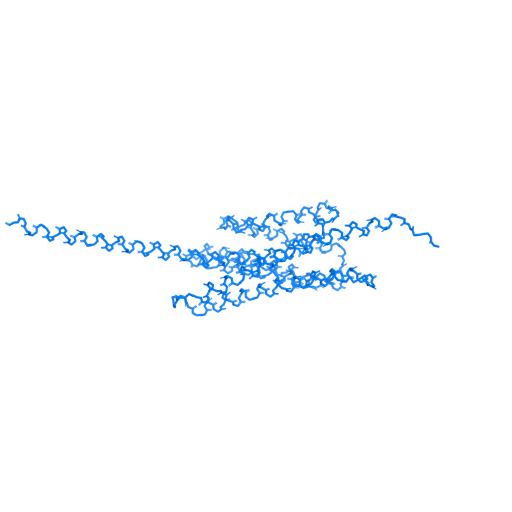86 O O . VAL A 1 115 ? -7.554 1.450 20.628 1.00 82.38 115 VAL A O 1
ATOM 889 N N . LEU A 1 116 ? -5.726 1.220 19.357 1.00 79.88 116 LEU A N 1
ATOM 890 C CA . LEU A 1 116 ? -5.031 0.323 20.289 1.00 79.88 116 LEU A CA 1
ATOM 891 C C . LEU A 1 116 ? -4.611 1.048 21.576 1.00 79.88 116 LEU A C 1
ATOM 893 O O . LEU A 1 116 ? -4.757 0.507 22.670 1.00 79.88 116 LEU A O 1
ATOM 897 N N . TYR A 1 117 ? -4.140 2.289 21.450 1.00 82.44 117 TYR A N 1
ATOM 898 C CA . TYR A 1 117 ? -3.675 3.101 22.575 1.00 82.44 117 TYR A CA 1
ATOM 899 C C . TYR A 1 117 ? -4.782 3.929 23.238 1.00 82.44 117 TYR A C 1
ATOM 901 O O . TYR A 1 117 ? -4.497 4.754 24.112 1.00 82.44 117 TYR A O 1
ATOM 909 N N . SER A 1 118 ? -6.053 3.728 22.869 1.00 83.38 118 SER A N 1
ATOM 910 C CA . SER A 1 118 ? -7.159 4.496 23.451 1.00 83.38 118 SER A CA 1
ATOM 911 C C . SER A 1 118 ? -7.285 4.285 24.963 1.00 83.38 118 SER A C 1
ATOM 913 O O . SER A 1 118 ? -7.655 5.224 25.669 1.00 83.38 118 SER A O 1
ATOM 915 N N . ASP A 1 119 ? -6.927 3.090 25.443 1.00 85.94 119 ASP A N 1
ATOM 916 C CA . ASP A 1 119 ? -7.073 2.646 26.838 1.00 85.94 119 ASP A CA 1
ATOM 917 C C . ASP A 1 119 ? -5.791 2.807 27.685 1.00 85.94 119 ASP A C 1
ATOM 919 O O . ASP A 1 119 ? -5.738 2.475 28.866 1.00 85.94 119 ASP A O 1
ATOM 923 N N . THR A 1 120 ? -4.706 3.321 27.100 1.00 88.81 120 THR A N 1
ATOM 924 C CA . THR A 1 120 ? -3.418 3.467 27.796 1.00 88.81 120 THR A CA 1
ATOM 925 C C . THR A 1 120 ? -3.340 4.785 28.582 1.00 88.81 120 THR A C 1
ATOM 927 O O . THR A 1 120 ? -4.029 5.763 28.278 1.00 88.81 120 THR A O 1
ATOM 930 N N . ARG A 1 121 ? -2.456 4.861 29.593 1.00 93.50 121 ARG A N 1
ATOM 931 C CA . ARG A 1 121 ? -2.223 6.088 30.387 1.00 93.50 121 ARG A CA 1
ATOM 932 C C . ARG A 1 121 ? -1.937 7.297 29.479 1.00 93.50 121 ARG A C 1
ATOM 934 O O . ARG A 1 121 ? -1.085 7.224 28.592 1.00 93.50 121 ARG A O 1
ATOM 941 N N . LYS A 1 122 ? -2.568 8.443 29.780 1.00 93.00 122 LYS A N 1
ATOM 942 C CA . LYS A 1 122 ? -2.561 9.674 28.954 1.00 93.00 122 LYS A CA 1
ATOM 943 C C . LYS A 1 122 ? -1.172 10.112 28.463 1.00 93.00 122 LYS A C 1
ATOM 945 O O . LYS A 1 122 ? -1.050 10.514 27.313 1.00 93.00 122 LYS A O 1
ATOM 950 N N . ARG A 1 123 ? -0.135 10.022 29.310 1.00 91.12 123 ARG A N 1
ATOM 951 C CA . ARG A 1 123 ? 1.236 10.450 28.965 1.00 91.12 123 ARG A CA 1
ATOM 952 C C . ARG A 1 123 ? 1.871 9.586 27.872 1.00 91.12 123 ARG A C 1
ATOM 954 O O . ARG A 1 123 ? 2.345 10.124 26.882 1.00 91.12 123 ARG A O 1
ATOM 961 N N . HIS A 1 124 ? 1.816 8.262 28.013 1.00 85.19 124 HIS A N 1
ATOM 962 C CA . HIS A 1 124 ? 2.345 7.336 27.004 1.00 85.19 124 HIS A CA 1
ATOM 963 C C . HIS A 1 124 ? 1.577 7.469 25.690 1.00 85.19 124 HIS A C 1
ATOM 965 O O . HIS A 1 124 ? 2.177 7.521 24.622 1.00 85.19 124 HIS A O 1
ATOM 971 N N . ARG A 1 125 ? 0.251 7.629 25.781 1.00 87.62 125 ARG A N 1
ATOM 972 C CA . ARG A 1 125 ? -0.600 7.879 24.617 1.00 87.62 125 ARG A CA 1
ATOM 973 C C . ARG A 1 125 ? -0.186 9.146 23.865 1.00 87.62 125 ARG A C 1
ATOM 975 O O . ARG A 1 125 ? -0.118 9.114 22.645 1.00 87.62 125 ARG A O 1
ATOM 982 N N . LEU A 1 126 ? 0.109 10.238 24.573 1.00 90.69 12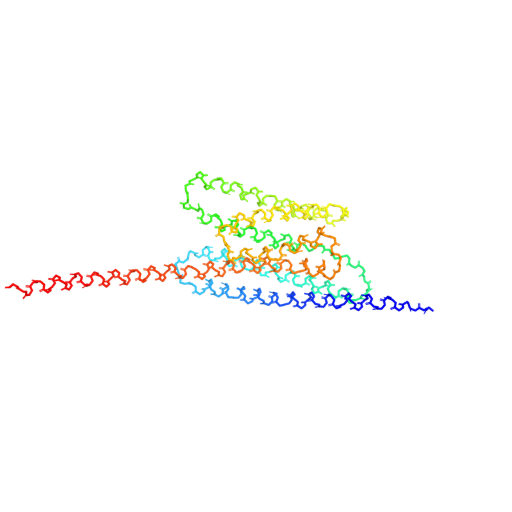6 LEU A N 1
ATOM 983 C CA . LEU A 1 126 ? 0.542 11.489 23.947 1.00 90.69 126 LEU A CA 1
ATOM 984 C C . LEU A 1 126 ? 1.896 11.340 23.243 1.00 90.69 126 LEU A C 1
ATOM 986 O O . LEU A 1 126 ? 2.035 11.817 22.125 1.00 90.69 126 LEU A O 1
ATOM 990 N N . ILE A 1 127 ? 2.866 10.663 23.865 1.00 89.12 127 ILE A N 1
ATOM 991 C CA . ILE A 1 127 ? 4.191 10.444 23.263 1.00 89.12 127 ILE A CA 1
ATOM 992 C C . ILE A 1 127 ? 4.057 9.632 21.972 1.00 89.12 127 ILE A C 1
ATOM 994 O O . ILE A 1 127 ? 4.561 10.047 20.933 1.00 89.12 127 ILE A O 1
ATOM 998 N N . ILE A 1 128 ? 3.322 8.518 22.018 1.00 84.62 128 ILE A N 1
ATOM 999 C CA . ILE A 1 128 ? 3.129 7.643 20.856 1.00 84.62 128 ILE A CA 1
ATOM 1000 C C . ILE A 1 128 ? 2.376 8.376 19.744 1.00 84.62 128 ILE A C 1
ATOM 1002 O O . ILE A 1 128 ? 2.795 8.324 18.593 1.00 84.62 128 ILE A O 1
ATOM 1006 N N . LEU A 1 129 ? 1.304 9.103 20.077 1.00 86.31 129 LEU A N 1
ATOM 1007 C CA . LEU A 1 129 ? 0.566 9.892 19.089 1.00 86.31 129 LEU A CA 1
ATOM 1008 C C . LEU A 1 129 ? 1.407 11.030 18.507 1.00 86.31 129 LEU A C 1
ATOM 1010 O O . LEU A 1 129 ? 1.289 11.293 17.320 1.00 86.31 129 LEU A O 1
ATOM 1014 N N . SER A 1 130 ? 2.262 11.676 19.303 1.00 88.38 130 SER A N 1
ATOM 1015 C CA . SER A 1 130 ? 3.161 12.731 18.822 1.00 88.38 130 SER A CA 1
ATOM 1016 C C . SER A 1 130 ? 4.139 12.190 17.781 1.00 88.38 130 SER A C 1
ATOM 1018 O O . SER A 1 130 ? 4.209 12.710 16.671 1.00 88.38 130 SER A O 1
ATOM 1020 N N . VAL A 1 131 ? 4.824 11.087 18.101 1.00 84.19 131 VAL A N 1
ATOM 1021 C CA . VAL A 1 131 ? 5.747 10.416 17.172 1.00 84.19 131 VAL A CA 1
ATOM 1022 C C . VAL A 1 131 ? 5.021 10.014 15.890 1.00 84.19 131 VAL A C 1
ATOM 1024 O O . VAL A 1 131 ? 5.504 10.258 14.792 1.00 84.19 131 VAL A O 1
ATOM 1027 N N . LEU A 1 132 ? 3.827 9.450 16.025 1.00 83.00 132 LEU A N 1
ATOM 1028 C CA . LEU A 1 132 ? 3.049 8.955 14.902 1.00 83.00 132 LEU A CA 1
ATOM 1029 C C . LEU A 1 132 ? 2.502 10.087 14.012 1.00 83.00 132 LEU A C 1
ATOM 1031 O O . LEU A 1 132 ? 2.526 9.964 12.793 1.00 83.00 132 LEU A O 1
ATOM 1035 N N . VAL A 1 133 ? 2.100 11.223 14.591 1.00 87.19 133 VAL A N 1
ATOM 1036 C CA . VAL A 1 133 ? 1.735 12.433 13.833 1.00 87.19 133 VAL A CA 1
ATOM 1037 C C . VAL A 1 133 ? 2.939 12.999 13.088 1.00 87.19 133 VAL A C 1
ATOM 1039 O O . VAL A 1 133 ? 2.809 13.335 11.915 1.00 87.19 133 VAL A O 1
ATOM 1042 N N . LEU A 1 134 ? 4.108 13.079 13.730 1.00 85.06 134 LEU A N 1
ATOM 1043 C CA . LEU A 1 134 ? 5.330 13.549 13.072 1.00 85.06 134 LEU A CA 1
ATOM 1044 C C . LEU A 1 134 ? 5.690 12.676 11.866 1.00 85.06 134 LEU A C 1
ATOM 1046 O O . LEU A 1 134 ? 6.040 13.209 10.818 1.00 85.06 134 LEU A O 1
ATOM 1050 N N . LEU A 1 135 ? 5.536 11.357 11.993 1.00 78.25 135 LEU A N 1
ATOM 1051 C CA . LEU A 1 135 ? 5.819 10.411 10.913 1.00 78.25 135 LEU A CA 1
ATOM 1052 C C . LEU A 1 135 ? 4.808 10.507 9.755 1.00 78.25 135 LEU A C 1
ATOM 1054 O O . LEU A 1 135 ? 5.191 10.446 8.587 1.00 78.25 135 LEU A O 1
ATOM 1058 N N . VAL A 1 136 ? 3.522 10.719 10.052 1.00 84.06 136 VAL A N 1
ATOM 1059 C CA . VAL A 1 136 ? 2.516 10.984 9.007 1.00 84.06 136 VAL A CA 1
ATOM 1060 C C . VAL A 1 136 ? 2.812 12.303 8.299 1.00 84.06 136 VAL A C 1
ATOM 1062 O O . VAL A 1 136 ? 2.735 12.370 7.076 1.00 84.06 136 VAL A O 1
ATOM 1065 N N . LEU A 1 137 ? 3.187 13.348 9.041 1.00 87.00 137 LEU A N 1
ATOM 1066 C CA . LEU A 1 137 ? 3.533 14.643 8.457 1.00 87.00 137 LEU A CA 1
ATOM 1067 C C . LEU A 1 137 ? 4.763 14.554 7.553 1.00 87.00 137 LEU A C 1
ATOM 1069 O O . LEU A 1 137 ? 4.763 15.167 6.488 1.00 87.00 137 LEU A O 1
ATOM 1073 N N . SER A 1 138 ? 5.786 13.782 7.922 1.00 83.00 138 SER A N 1
ATOM 1074 C CA . SER A 1 138 ? 6.955 13.583 7.062 1.00 83.00 138 SER A CA 1
ATOM 1075 C C . SER A 1 138 ? 6.615 12.785 5.799 1.00 83.00 138 SER A C 1
ATOM 1077 O O . SER A 1 138 ? 7.044 13.184 4.719 1.00 83.00 138 SER A O 1
ATOM 1079 N N . SER A 1 139 ? 5.797 11.727 5.896 1.00 81.81 139 SER A N 1
ATOM 1080 C CA . SER A 1 139 ? 5.308 10.964 4.727 1.00 81.81 139 SER A CA 1
ATOM 1081 C C . SER A 1 139 ? 4.461 11.838 3.788 1.00 81.81 139 SER A C 1
ATOM 1083 O O . SER A 1 139 ? 4.652 11.848 2.568 1.00 81.81 139 SER A O 1
ATOM 1085 N N . LEU A 1 140 ? 3.580 12.668 4.355 1.00 84.31 140 LEU A N 1
ATOM 1086 C CA . LEU A 1 140 ? 2.731 13.587 3.597 1.00 84.31 140 LEU A CA 1
ATOM 1087 C C . LEU A 1 140 ? 3.543 14.702 2.933 1.00 84.31 140 LEU A C 1
ATOM 1089 O O . LEU A 1 140 ? 3.287 15.045 1.782 1.00 84.31 140 LEU A O 1
ATOM 1093 N N . THR A 1 141 ? 4.565 15.214 3.620 1.00 86.44 141 THR A N 1
ATOM 1094 C CA . THR A 1 141 ? 5.503 16.195 3.056 1.00 86.44 141 THR A CA 1
ATOM 1095 C C . THR A 1 141 ? 6.299 15.588 1.902 1.00 86.44 141 THR A C 1
ATOM 1097 O O . THR A 1 141 ? 6.406 16.209 0.847 1.00 86.44 141 THR A O 1
ATOM 1100 N N . ALA A 1 142 ? 6.807 14.361 2.058 1.00 80.31 142 ALA A N 1
ATOM 1101 C CA . ALA A 1 142 ? 7.562 13.681 1.010 1.00 80.31 142 ALA A CA 1
ATOM 1102 C C . ALA A 1 142 ? 6.697 13.406 -0.231 1.00 80.31 142 ALA A C 1
ATOM 1104 O O . ALA A 1 142 ? 7.100 13.741 -1.341 1.00 80.31 142 ALA A O 1
ATOM 1105 N N . GLY A 1 143 ? 5.483 12.875 -0.046 1.00 77.62 143 GLY A N 1
ATOM 1106 C CA . GLY A 1 143 ? 4.538 12.669 -1.147 1.00 77.62 143 GLY A CA 1
ATOM 1107 C C . GLY A 1 143 ? 4.040 13.980 -1.770 1.00 77.62 143 GLY A C 1
ATOM 1108 O O . GLY A 1 143 ? 3.839 14.063 -2.973 1.00 77.62 143 GLY A O 1
ATOM 1109 N N . GLY A 1 144 ? 3.863 15.041 -0.981 1.00 83.62 144 GLY A N 1
ATOM 1110 C CA . GLY A 1 144 ? 3.464 16.351 -1.499 1.00 83.62 144 GLY A CA 1
ATOM 1111 C C . GLY A 1 144 ? 4.554 16.972 -2.372 1.00 83.62 144 GLY A C 1
ATOM 1112 O O . GLY A 1 144 ? 4.267 17.558 -3.415 1.00 83.62 144 GLY A O 1
ATOM 1113 N N . LEU A 1 145 ? 5.816 16.794 -1.983 1.00 81.25 145 LEU A N 1
ATOM 1114 C CA . LEU A 1 145 ? 6.945 17.325 -2.735 1.00 81.25 145 LEU A CA 1
ATOM 1115 C C . LEU A 1 145 ? 7.210 16.531 -4.029 1.00 81.25 145 LEU A C 1
ATOM 1117 O O . LEU A 1 145 ? 7.641 17.127 -5.017 1.00 81.25 145 LEU A O 1
ATOM 1121 N N . THR A 1 146 ? 6.853 15.239 -4.104 1.00 74.94 146 THR A N 1
ATOM 1122 C CA . THR A 1 146 ? 6.878 14.502 -5.385 1.00 74.94 146 THR A CA 1
ATOM 1123 C C . THR A 1 146 ? 5.834 15.021 -6.376 1.00 74.94 146 THR A C 1
ATOM 1125 O O . THR A 1 146 ? 6.128 15.120 -7.564 1.00 74.94 146 THR A O 1
ATOM 1128 N N . PHE A 1 147 ? 4.652 15.447 -5.915 1.00 78.75 147 PHE A N 1
ATOM 1129 C CA . PHE A 1 147 ? 3.680 16.135 -6.778 1.00 78.75 147 PHE A CA 1
ATOM 1130 C C . PHE A 1 1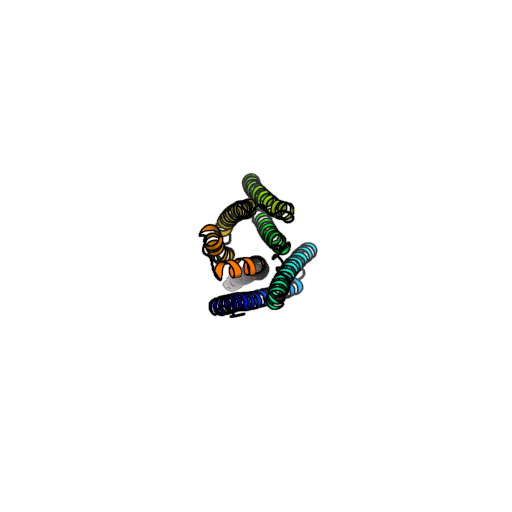47 ? 4.190 17.487 -7.283 1.00 78.75 147 PHE A C 1
ATOM 1132 O O . PHE A 1 147 ? 3.933 17.851 -8.429 1.00 78.75 147 PHE A O 1
ATOM 1139 N N . TYR A 1 148 ? 4.914 18.225 -6.440 1.00 80.81 148 TYR A N 1
ATOM 1140 C CA . TYR A 1 148 ? 5.457 19.533 -6.803 1.00 80.81 148 TYR A CA 1
ATOM 1141 C C . TYR A 1 148 ? 6.611 19.441 -7.812 1.00 80.81 148 TYR A C 1
ATOM 1143 O O . TYR A 1 148 ? 6.720 20.281 -8.701 1.00 80.81 148 TYR A O 1
ATOM 1151 N N . THR A 1 149 ? 7.457 18.415 -7.696 1.00 75.25 149 THR A N 1
ATOM 1152 C CA . THR A 1 149 ? 8.632 18.206 -8.565 1.00 75.25 149 THR A CA 1
ATOM 1153 C C . THR A 1 149 ? 8.304 17.486 -9.878 1.00 75.25 149 THR A C 1
ATOM 1155 O O . THR A 1 149 ? 9.096 17.542 -10.818 1.00 75.25 149 THR A O 1
ATOM 1158 N N . LEU A 1 150 ? 7.115 16.879 -9.991 1.00 70.69 150 LEU A N 1
ATOM 1159 C CA . LEU A 1 150 ? 6.638 16.161 -11.181 1.00 70.69 150 LEU A CA 1
ATOM 1160 C C . LEU A 1 150 ? 6.775 16.927 -12.520 1.00 70.69 150 LEU A C 1
ATOM 1162 O O . LEU A 1 150 ? 7.125 16.289 -13.511 1.00 70.69 150 LEU A O 1
ATOM 1166 N N . PRO A 1 151 ? 6.532 18.254 -12.600 1.00 76.12 151 PRO A N 1
ATOM 1167 C CA . PRO A 1 151 ? 6.623 18.989 -13.863 1.00 76.12 151 PRO A CA 1
ATOM 1168 C C . 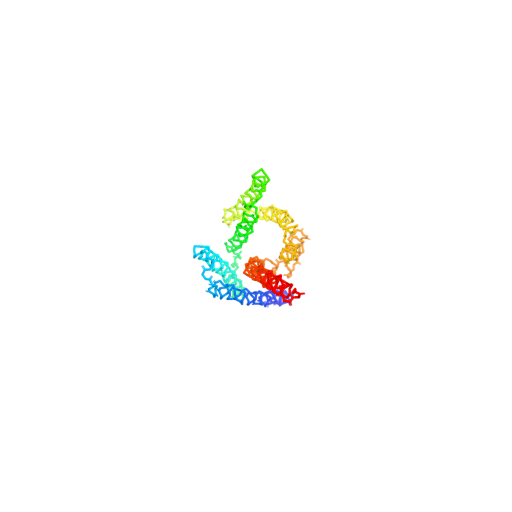PRO A 1 151 ? 8.056 19.174 -14.376 1.00 76.12 151 PRO A C 1
ATOM 1170 O O . PRO A 1 151 ? 8.240 19.378 -15.570 1.00 76.12 151 PRO A O 1
ATOM 1173 N N . ASN A 1 152 ? 9.060 19.138 -13.492 1.00 73.81 152 ASN A N 1
ATOM 1174 C CA . ASN A 1 152 ? 10.466 19.384 -13.820 1.00 73.81 152 ASN A CA 1
ATOM 1175 C C . ASN A 1 152 ? 11.369 18.506 -12.937 1.00 73.81 152 ASN A C 1
ATOM 1177 O O . ASN A 1 152 ? 11.960 19.012 -11.980 1.00 73.81 152 ASN A O 1
ATOM 1181 N N . PRO A 1 153 ? 11.480 17.196 -13.219 1.00 64.25 153 PRO A N 1
ATOM 1182 C CA . PRO A 1 153 ? 12.301 16.306 -12.414 1.00 64.25 153 PRO A CA 1
ATOM 1183 C C . PRO A 1 153 ? 13.783 16.650 -12.612 1.00 64.25 153 PRO A C 1
ATOM 1185 O O . PRO A 1 153 ? 14.415 16.243 -13.587 1.00 64.25 153 PRO A O 1
ATOM 1188 N N . SER A 1 154 ? 14.371 17.393 -11.677 1.00 66.06 154 SER A N 1
ATOM 1189 C CA . SER A 1 154 ? 15.823 17.441 -11.532 1.00 66.06 154 SER A CA 1
ATOM 1190 C C . SER A 1 154 ? 16.281 16.039 -11.101 1.00 66.06 154 SER A C 1
ATOM 1192 O O . SER A 1 154 ? 15.823 15.493 -10.097 1.00 66.06 154 SER A O 1
ATOM 1194 N N . GLY A 1 155 ? 17.154 15.403 -11.891 1.00 61.44 155 GLY A N 1
ATOM 1195 C CA . GLY A 1 155 ? 17.446 13.962 -11.782 1.00 61.44 155 GLY A CA 1
ATOM 1196 C C . GLY A 1 155 ? 17.975 13.472 -10.423 1.00 61.44 155 GLY A C 1
ATOM 1197 O O . GLY A 1 155 ? 17.970 12.271 -10.170 1.00 61.44 155 GLY A O 1
ATOM 1198 N N . LEU A 1 156 ? 18.403 14.378 -9.537 1.00 61.16 156 LEU A N 1
ATOM 1199 C CA . LEU A 1 156 ? 18.916 14.051 -8.203 1.00 61.16 156 LEU A CA 1
ATOM 1200 C C . LEU A 1 156 ? 17.853 14.135 -7.088 1.00 61.16 156 LEU A C 1
ATOM 1202 O O . LEU A 1 156 ? 18.019 13.512 -6.041 1.00 61.16 156 LEU A O 1
ATOM 1206 N N . GLU A 1 157 ? 16.760 14.879 -7.283 1.00 64.69 157 GLU A N 1
ATOM 1207 C CA . GLU A 1 157 ? 15.798 15.156 -6.205 1.00 64.69 157 GLU A CA 1
ATOM 1208 C C . GLU A 1 157 ? 14.848 13.984 -5.951 1.00 64.69 157 GLU A C 1
ATOM 1210 O O . GLU A 1 157 ? 14.621 13.627 -4.795 1.00 64.69 157 GLU A O 1
ATOM 1215 N N . LEU A 1 158 ? 14.369 13.312 -7.004 1.00 65.81 158 LEU A N 1
ATOM 1216 C CA . LEU A 1 158 ? 13.503 12.132 -6.879 1.00 65.81 158 LEU A CA 1
ATOM 1217 C C . LEU A 1 158 ? 14.110 11.005 -6.017 1.00 65.81 158 LEU A C 1
ATOM 1219 O O . LEU A 1 158 ? 13.416 10.518 -5.121 1.00 65.81 158 LEU A O 1
ATOM 1223 N N . PRO A 1 159 ? 15.375 10.580 -6.230 1.00 68.00 159 PRO A N 1
ATOM 1224 C CA . PRO A 1 159 ? 15.968 9.528 -5.415 1.00 68.00 159 PRO A CA 1
ATOM 1225 C C . PRO A 1 159 ? 16.142 9.957 -3.958 1.00 68.00 159 PRO A C 1
ATOM 1227 O O . PRO A 1 159 ? 15.828 9.172 -3.070 1.00 68.00 159 PRO A O 1
ATOM 1230 N N . LEU A 1 160 ? 16.554 11.198 -3.678 1.00 69.12 160 LEU A N 1
ATOM 1231 C CA . LEU A 1 160 ? 16.691 11.706 -2.303 1.00 69.12 160 LEU A CA 1
ATOM 1232 C C . LEU A 1 160 ? 15.337 11.805 -1.582 1.00 69.12 160 LEU A C 1
ATOM 1234 O O . LEU A 1 160 ? 15.218 11.419 -0.419 1.00 69.12 160 LEU A O 1
ATOM 1238 N N . MET A 1 161 ? 14.298 12.254 -2.283 1.00 67.88 161 MET A N 1
ATOM 1239 C CA . MET A 1 161 ? 12.924 12.299 -1.778 1.00 67.88 161 MET A CA 1
ATOM 1240 C C . MET A 1 161 ? 12.387 10.904 -1.460 1.00 67.88 161 MET A C 1
ATOM 1242 O O . MET A 1 161 ? 11.864 10.664 -0.368 1.00 67.88 161 MET A O 1
ATOM 1246 N N . ALA A 1 162 ? 12.563 9.970 -2.400 1.00 67.81 162 ALA A N 1
ATOM 1247 C CA . ALA A 1 162 ? 12.206 8.574 -2.209 1.00 67.81 162 ALA A CA 1
ATOM 1248 C C . ALA A 1 162 ? 12.994 7.978 -1.036 1.00 67.81 162 ALA A C 1
ATOM 1250 O O . ALA A 1 162 ? 12.415 7.282 -0.215 1.00 67.81 162 ALA A O 1
ATOM 1251 N N . SER A 1 163 ? 14.274 8.330 -0.883 1.00 69.38 163 SER A N 1
ATOM 1252 C CA . SER A 1 163 ? 15.126 7.881 0.223 1.00 69.38 163 SER A CA 1
ATOM 1253 C C . SER A 1 163 ? 14.570 8.273 1.578 1.00 69.38 163 SER A C 1
ATOM 1255 O O . SER A 1 163 ? 14.457 7.440 2.472 1.00 69.38 163 SER A O 1
ATOM 1257 N N . PHE A 1 164 ? 14.214 9.546 1.734 1.00 71.88 164 PHE A N 1
ATOM 1258 C CA . PHE A 1 164 ? 13.713 10.060 2.999 1.00 71.88 164 PHE A CA 1
ATOM 1259 C C . PHE A 1 164 ? 12.358 9.440 3.340 1.00 71.88 164 PHE A C 1
ATOM 1261 O O . PHE A 1 164 ? 12.130 9.047 4.483 1.00 71.88 164 PHE A O 1
ATOM 1268 N N . SER A 1 165 ? 11.486 9.288 2.339 1.00 71.62 165 SER A N 1
ATOM 1269 C CA . SER A 1 165 ? 10.202 8.601 2.489 1.00 71.62 165 SER A CA 1
ATOM 1270 C C . SER A 1 165 ? 10.395 7.137 2.887 1.00 71.62 165 SER A C 1
ATOM 1272 O O . SER A 1 165 ? 9.839 6.718 3.894 1.00 71.62 165 SER A O 1
ATOM 1274 N N . ILE A 1 166 ? 11.256 6.397 2.185 1.00 70.69 166 ILE A N 1
ATOM 1275 C CA . ILE A 1 166 ? 11.586 4.994 2.467 1.00 70.69 166 ILE A CA 1
ATOM 1276 C C . ILE A 1 166 ? 12.172 4.835 3.868 1.00 70.69 166 ILE A C 1
ATOM 1278 O O . ILE A 1 166 ? 11.731 3.980 4.618 1.00 70.69 166 ILE A O 1
ATOM 1282 N N . ILE A 1 167 ? 13.146 5.657 4.268 1.00 73.94 167 ILE A N 1
ATOM 1283 C CA . ILE A 1 167 ? 13.759 5.557 5.602 1.00 73.94 167 ILE A CA 1
ATOM 1284 C C . ILE A 1 167 ? 12.715 5.840 6.682 1.00 73.94 167 ILE A C 1
ATOM 1286 O O . ILE A 1 167 ? 12.639 5.126 7.682 1.00 73.94 167 ILE A O 1
ATOM 1290 N N . THR A 1 168 ? 11.882 6.859 6.473 1.00 69.25 168 THR A N 1
ATOM 1291 C CA . THR A 1 168 ? 10.839 7.210 7.436 1.00 69.25 168 THR A CA 1
ATOM 1292 C C . THR A 1 168 ? 9.774 6.118 7.522 1.00 69.25 168 THR A C 1
ATOM 1294 O O . THR A 1 168 ? 9.358 5.758 8.623 1.00 69.25 168 THR A O 1
ATOM 1297 N N . ASN A 1 169 ? 9.409 5.525 6.385 1.00 65.94 169 ASN A N 1
ATOM 1298 C CA . ASN A 1 169 ? 8.477 4.406 6.293 1.00 65.94 169 ASN A CA 1
ATOM 1299 C C . ASN A 1 169 ? 9.066 3.121 6.875 1.00 65.94 169 ASN A C 1
ATOM 1301 O O . ASN A 1 169 ? 8.350 2.403 7.562 1.00 65.94 169 ASN A O 1
ATOM 1305 N N . ALA A 1 170 ? 10.363 2.862 6.720 1.00 67.62 170 ALA A N 1
ATOM 1306 C CA . ALA A 1 170 ? 11.051 1.729 7.328 1.00 67.62 170 ALA A CA 1
ATOM 1307 C C . ALA A 1 170 ? 11.129 1.871 8.856 1.00 67.62 170 ALA A C 1
ATOM 1309 O O . ALA A 1 170 ? 10.911 0.898 9.578 1.00 67.62 170 ALA A O 1
ATOM 1310 N N . ILE A 1 171 ? 11.376 3.083 9.374 1.00 69.94 171 ILE A N 1
ATOM 1311 C CA . ILE A 1 171 ? 11.362 3.373 10.820 1.00 69.94 171 ILE A CA 1
ATOM 1312 C C . ILE A 1 171 ? 9.939 3.256 11.381 1.00 69.94 171 ILE A C 1
ATOM 1314 O O . ILE A 1 171 ? 9.737 2.609 12.412 1.00 69.94 171 ILE A O 1
ATOM 1318 N N . LEU A 1 172 ? 8.948 3.839 10.697 1.00 65.31 172 LEU A N 1
ATOM 1319 C CA . LEU A 1 172 ? 7.531 3.733 11.051 1.00 65.31 172 LEU A CA 1
ATOM 1320 C C . LEU A 1 172 ? 7.102 2.260 11.061 1.00 65.31 172 LEU A C 1
ATOM 1322 O O . LEU A 1 172 ? 6.557 1.776 12.052 1.00 65.31 172 LEU A O 1
ATOM 1326 N N . THR A 1 173 ? 7.427 1.526 9.999 1.00 64.00 173 THR A N 1
ATOM 1327 C CA . THR A 1 173 ? 7.141 0.099 9.869 1.00 64.00 173 THR A CA 1
ATOM 1328 C C . THR A 1 173 ? 7.851 -0.682 10.962 1.00 64.00 173 THR A C 1
ATOM 1330 O O . THR A 1 173 ? 7.194 -1.468 11.623 1.00 64.00 173 THR A O 1
ATOM 1333 N N . GLY A 1 174 ? 9.125 -0.429 11.269 1.00 64.25 174 GLY A N 1
ATOM 1334 C CA . GLY A 1 174 ? 9.848 -1.094 12.360 1.00 64.25 174 GLY A CA 1
ATOM 1335 C C . GLY A 1 174 ? 9.205 -0.887 13.738 1.00 64.25 174 GLY A C 1
ATOM 1336 O O . GLY A 1 174 ? 9.004 -1.849 14.485 1.00 64.25 174 GLY A O 1
ATOM 1337 N N . LEU A 1 175 ? 8.799 0.347 14.052 1.00 63.75 175 LEU A N 1
ATOM 1338 C CA . LEU A 1 175 ? 8.078 0.674 15.290 1.00 63.75 175 LEU A CA 1
ATOM 1339 C C . LEU A 1 175 ? 6.705 -0.015 15.358 1.00 63.75 175 LEU A C 1
ATOM 1341 O O . LEU A 1 175 ? 6.263 -0.422 16.434 1.00 63.75 175 LEU A O 1
ATOM 1345 N N . ILE A 1 176 ? 6.044 -0.189 14.212 1.00 60.41 176 ILE A N 1
ATOM 1346 C CA . ILE A 1 176 ? 4.754 -0.879 14.096 1.00 60.41 176 ILE A CA 1
ATOM 1347 C C . ILE A 1 176 ? 4.922 -2.413 14.082 1.00 60.41 176 ILE A C 1
ATOM 1349 O O . ILE A 1 176 ? 4.083 -3.112 14.645 1.00 60.41 176 ILE A O 1
ATOM 1353 N N . VAL A 1 177 ? 6.001 -2.965 13.517 1.00 57.50 177 VAL A N 1
ATOM 1354 C CA . VAL A 1 177 ? 6.321 -4.408 13.443 1.00 57.50 177 VAL A CA 1
ATOM 1355 C C . VAL A 1 177 ? 6.518 -4.990 14.833 1.00 57.50 177 VAL A C 1
ATOM 1357 O O . VAL A 1 177 ? 6.021 -6.082 15.098 1.00 57.50 177 VAL A O 1
ATOM 1360 N N . ALA A 1 178 ? 7.135 -4.241 15.752 1.00 56.12 178 ALA A N 1
ATOM 1361 C CA . ALA A 1 178 ? 7.206 -4.631 17.162 1.00 56.12 178 ALA A CA 1
ATOM 1362 C C . ALA A 1 178 ? 5.809 -4.875 17.784 1.00 56.12 178 ALA A C 1
ATOM 1364 O O . ALA A 1 178 ? 5.684 -5.612 18.759 1.00 56.12 178 ALA A O 1
ATOM 1365 N N . LEU A 1 179 ? 4.751 -4.295 17.202 1.00 55.78 179 LEU A N 1
ATOM 1366 C CA . LEU A 1 179 ? 3.357 -4.411 17.643 1.00 55.78 179 LEU A CA 1
ATOM 1367 C C . LEU A 1 179 ? 2.488 -5.308 16.732 1.00 55.78 179 LEU A C 1
ATOM 1369 O O . LEU A 1 179 ? 1.445 -5.787 17.174 1.00 55.78 179 LEU A O 1
ATOM 1373 N N . CYS A 1 180 ? 2.878 -5.531 15.471 1.00 58.38 180 CYS A N 1
ATOM 1374 C CA . CYS A 1 180 ? 2.088 -6.199 14.423 1.00 58.38 180 CYS A CA 1
ATOM 1375 C C . CYS A 1 180 ? 2.924 -7.214 13.613 1.00 58.38 180 CYS A C 1
ATOM 1377 O O . CYS A 1 180 ? 2.834 -7.257 12.383 1.00 58.38 180 CYS A O 1
ATOM 1379 N N . VAL A 1 181 ? 3.722 -8.025 14.319 1.00 62.56 181 VAL A N 1
ATOM 1380 C CA . VAL A 1 181 ? 4.760 -8.954 13.813 1.00 62.56 181 VAL A CA 1
ATOM 1381 C C . VAL A 1 181 ? 4.391 -9.705 12.524 1.00 62.56 181 VAL A C 1
ATOM 1383 O O . VAL A 1 181 ? 5.240 -9.890 11.661 1.00 62.56 181 VAL A O 1
ATOM 1386 N N . GLU A 1 182 ? 3.135 -10.109 12.341 1.00 58.44 182 GLU A N 1
ATOM 1387 C CA . GLU A 1 182 ? 2.746 -10.993 11.234 1.00 58.44 182 GLU A CA 1
ATOM 1388 C C . GLU A 1 182 ? 2.306 -10.269 9.946 1.00 58.44 182 GLU A C 1
ATOM 1390 O O . GLU A 1 182 ? 2.488 -10.796 8.854 1.00 58.44 182 GLU A O 1
ATOM 1395 N N . SER A 1 183 ? 1.717 -9.068 10.034 1.00 60.28 183 SER A N 1
ATOM 1396 C CA . SER A 1 183 ? 1.195 -8.353 8.847 1.00 60.28 183 SER A CA 1
ATOM 1397 C C . SER A 1 183 ? 2.213 -7.387 8.243 1.00 60.28 183 SER A C 1
ATOM 1399 O O . SER A 1 183 ? 2.223 -7.176 7.034 1.00 60.28 183 SER A O 1
ATOM 1401 N N . CYS A 1 184 ? 3.107 -6.835 9.064 1.00 64.25 184 CYS A N 1
ATOM 1402 C CA . CYS A 1 184 ? 4.129 -5.900 8.599 1.00 64.25 184 CYS A CA 1
ATOM 1403 C C . CYS A 1 184 ? 5.361 -6.598 8.000 1.00 64.25 184 CYS A C 1
ATOM 1405 O O . CYS A 1 184 ? 6.090 -5.978 7.230 1.00 64.25 184 CYS A O 1
ATOM 1407 N N . ALA A 1 185 ? 5.558 -7.892 8.281 1.00 70.38 185 ALA A N 1
ATOM 1408 C CA . ALA A 1 185 ? 6.614 -8.690 7.657 1.00 70.38 185 ALA A CA 1
ATOM 1409 C C . ALA A 1 185 ? 6.491 -8.708 6.124 1.00 70.38 185 ALA A C 1
ATOM 1411 O O . ALA A 1 185 ? 7.499 -8.636 5.433 1.00 70.38 185 ALA A O 1
ATOM 1412 N N . ILE A 1 186 ? 5.263 -8.724 5.591 1.00 70.75 186 ILE A N 1
ATOM 1413 C CA . ILE A 1 186 ? 5.025 -8.709 4.142 1.00 70.75 186 ILE A CA 1
ATOM 1414 C C . ILE A 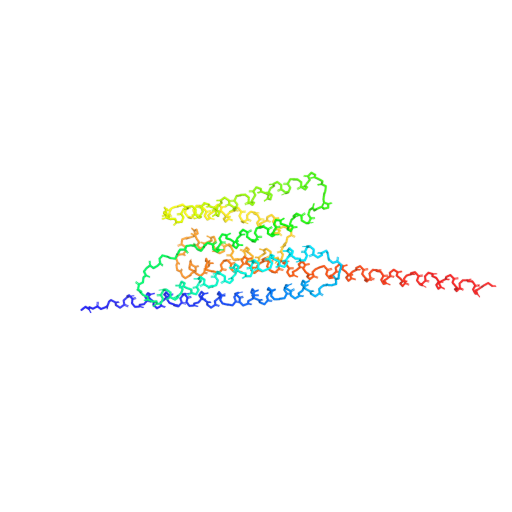1 186 ? 5.528 -7.398 3.529 1.00 70.75 186 ILE A C 1
ATOM 1416 O O . ILE A 1 186 ? 6.224 -7.445 2.524 1.00 70.75 186 ILE A O 1
ATOM 1420 N N . ILE A 1 187 ? 5.253 -6.242 4.147 1.00 73.00 187 ILE A N 1
ATOM 1421 C CA . ILE A 1 187 ? 5.744 -4.948 3.639 1.00 73.00 187 ILE A CA 1
ATOM 1422 C C . ILE A 1 187 ? 7.274 -4.940 3.610 1.00 73.00 187 ILE A C 1
ATOM 1424 O O . ILE A 1 187 ? 7.849 -4.652 2.567 1.00 73.00 187 ILE A O 1
ATOM 1428 N N . LEU A 1 188 ? 7.931 -5.333 4.706 1.00 75.44 188 LEU A N 1
ATOM 1429 C CA . LEU A 1 188 ? 9.396 -5.335 4.781 1.00 75.44 188 LEU A CA 1
ATOM 1430 C C . LEU A 1 188 ? 10.048 -6.279 3.765 1.00 75.44 188 LEU A C 1
ATOM 1432 O O . LEU A 1 188 ? 11.075 -5.933 3.184 1.00 75.44 188 LEU A O 1
ATOM 1436 N N . VAL A 1 189 ? 9.448 -7.449 3.526 1.00 81.69 189 VAL A N 1
ATOM 1437 C CA . VAL A 1 189 ? 9.951 -8.423 2.545 1.00 81.69 189 VAL A CA 1
ATOM 1438 C C . VAL A 1 189 ? 9.995 -7.835 1.135 1.00 81.69 189 VAL A C 1
ATOM 1440 O O . VAL A 1 189 ? 10.886 -8.197 0.374 1.00 81.69 189 VAL A O 1
ATOM 1443 N N . PHE A 1 190 ? 9.090 -6.918 0.790 1.00 78.44 190 PHE A N 1
ATOM 1444 C CA . PHE A 1 190 ? 9.081 -6.271 -0.525 1.00 78.44 190 PHE A CA 1
ATOM 1445 C C . PHE A 1 190 ? 9.783 -4.908 -0.546 1.00 78.44 190 PHE A C 1
ATOM 1447 O O . PHE A 1 190 ? 10.388 -4.550 -1.556 1.00 78.44 190 PHE A O 1
ATOM 1454 N N . GLU A 1 191 ? 9.757 -4.167 0.560 1.00 76.00 191 GLU A N 1
ATOM 1455 C CA . GLU A 1 191 ? 10.391 -2.854 0.669 1.00 76.00 191 GLU A CA 1
ATOM 1456 C C . GLU A 1 191 ? 11.921 -2.965 0.707 1.00 76.00 191 GLU A C 1
ATOM 1458 O O . GLU A 1 191 ? 12.597 -2.217 0.011 1.00 76.00 191 GLU A O 1
ATOM 1463 N N . ILE A 1 192 ? 12.493 -3.930 1.440 1.00 81.25 192 ILE A N 1
ATOM 1464 C CA . ILE A 1 192 ? 13.956 -4.085 1.532 1.00 81.25 192 ILE A CA 1
ATOM 1465 C C . ILE A 1 192 ? 14.587 -4.344 0.150 1.00 81.25 192 ILE A C 1
ATOM 1467 O O . ILE A 1 192 ? 15.518 -3.619 -0.209 1.00 81.25 192 ILE A O 1
ATOM 1471 N N . PRO A 1 193 ? 14.097 -5.296 -0.673 1.00 81.94 193 PRO A N 1
ATOM 1472 C CA . PRO A 1 193 ? 14.567 -5.442 -2.048 1.00 81.94 193 PRO A CA 1
ATOM 1473 C C . PRO A 1 193 ? 14.394 -4.168 -2.872 1.00 81.94 193 PRO A C 1
ATOM 1475 O O . PRO A 1 193 ? 15.233 -3.886 -3.720 1.00 81.94 193 PRO A O 1
ATOM 1478 N N . PHE A 1 194 ? 13.345 -3.380 -2.616 1.00 78.75 194 PHE A N 1
ATOM 1479 C CA . PHE A 1 194 ? 13.101 -2.129 -3.333 1.00 78.75 194 PHE A CA 1
ATOM 1480 C C . PHE A 1 194 ? 14.166 -1.091 -3.031 1.00 78.75 194 PHE A C 1
ATOM 1482 O O . PHE A 1 194 ? 14.743 -0.527 -3.959 1.00 78.75 194 PHE A O 1
ATOM 1489 N N . VAL A 1 195 ? 14.518 -0.932 -1.758 1.00 76.44 195 VAL A N 1
ATOM 1490 C CA . VAL A 1 195 ? 15.663 -0.114 -1.353 1.00 76.44 195 VAL A CA 1
ATOM 1491 C C . VAL A 1 195 ? 16.935 -0.621 -2.034 1.00 76.44 195 VAL A C 1
ATOM 1493 O O . VAL A 1 195 ? 17.642 0.140 -2.683 1.00 76.44 195 VAL A O 1
ATOM 1496 N N . VAL A 1 196 ? 17.222 -1.920 -1.963 1.00 82.00 196 VAL A N 1
ATOM 1497 C CA . VAL A 1 196 ? 18.451 -2.475 -2.552 1.00 82.00 196 VAL A CA 1
ATOM 1498 C C . VAL A 1 196 ? 18.514 -2.249 -4.064 1.00 82.00 196 VAL A C 1
ATOM 1500 O O . VAL A 1 196 ? 19.576 -1.917 -4.580 1.00 82.00 196 VAL A O 1
ATOM 1503 N N . VAL A 1 197 ? 17.399 -2.375 -4.782 1.00 78.69 197 VAL A N 1
ATOM 1504 C CA . VAL A 1 197 ? 17.353 -2.151 -6.232 1.00 78.69 197 VAL A CA 1
ATOM 1505 C C . VAL A 1 197 ? 17.539 -0.672 -6.578 1.00 78.69 197 VAL A C 1
ATOM 1507 O O . VAL A 1 197 ? 18.348 -0.354 -7.447 1.00 78.69 197 VAL A O 1
ATOM 1510 N N . VAL A 1 198 ? 16.847 0.230 -5.874 1.00 70.62 198 VAL A N 1
ATOM 1511 C CA . VAL A 1 198 ? 16.918 1.680 -6.121 1.00 70.62 198 VAL A CA 1
ATOM 1512 C C . VAL A 1 198 ? 18.295 2.248 -5.761 1.00 70.62 198 VAL A C 1
ATOM 1514 O O . VAL A 1 198 ? 18.858 3.022 -6.529 1.00 70.62 198 VAL A O 1
ATOM 1517 N N . PHE A 1 199 ? 18.863 1.856 -4.620 1.00 73.75 199 PHE A N 1
ATOM 1518 C CA . PHE A 1 199 ? 20.127 2.412 -4.121 1.00 73.75 199 PHE A CA 1
ATOM 1519 C C . PHE A 1 199 ? 21.362 1.636 -4.547 1.00 73.75 199 PHE A C 1
ATOM 1521 O O . PHE A 1 199 ? 22.438 2.214 -4.681 1.00 73.75 199 PHE A O 1
ATOM 1528 N N . GLY A 1 200 ? 21.229 0.330 -4.758 1.00 80.00 200 GLY A N 1
ATOM 1529 C CA . GLY A 1 200 ? 22.331 -0.517 -5.196 1.00 80.00 200 GLY A CA 1
ATOM 1530 C C . GLY A 1 200 ? 22.713 -0.297 -6.657 1.00 80.00 200 GLY A C 1
ATOM 1531 O O . GLY A 1 200 ? 23.642 -0.944 -7.130 1.00 80.00 200 GLY A O 1
ATOM 1532 N N . GLY A 1 201 ? 21.996 0.570 -7.387 1.00 76.12 201 GLY A N 1
ATOM 1533 C CA . GLY A 1 201 ? 22.226 0.793 -8.814 1.00 76.12 201 GLY A CA 1
ATOM 1534 C C . GLY A 1 201 ? 22.039 -0.482 -9.638 1.00 76.12 201 GLY A C 1
ATOM 1535 O O . GLY A 1 201 ? 22.640 -0.622 -10.703 1.00 76.12 201 GLY A O 1
ATOM 1536 N N . LEU A 1 202 ? 21.243 -1.433 -9.133 1.00 75.75 202 LEU A N 1
ATOM 1537 C CA . LEU A 1 202 ? 20.969 -2.697 -9.803 1.00 75.75 202 LEU A CA 1
ATOM 1538 C C . LEU A 1 202 ? 20.068 -2.416 -11.004 1.00 75.75 202 LEU A C 1
ATOM 1540 O O . LEU A 1 202 ? 18.841 -2.411 -10.911 1.00 75.75 202 LEU A O 1
ATOM 1544 N N . GLY A 1 203 ? 20.703 -2.157 -12.144 1.00 74.88 203 GLY A N 1
ATOM 1545 C CA . GLY A 1 203 ? 20.024 -2.090 -13.426 1.00 74.88 203 GLY A CA 1
ATOM 1546 C C . GLY A 1 203 ? 19.348 -3.420 -13.773 1.00 74.88 203 GLY A C 1
ATOM 1547 O O . GLY A 1 203 ? 19.706 -4.487 -13.272 1.00 74.88 203 GLY A O 1
ATOM 1548 N N . GLY A 1 204 ? 18.366 -3.353 -14.669 1.00 79.12 204 GLY A N 1
ATOM 1549 C CA . GLY A 1 204 ? 17.715 -4.528 -15.241 1.00 79.12 204 GLY A CA 1
ATOM 1550 C C . GLY A 1 204 ? 16.242 -4.693 -14.850 1.00 79.12 204 GLY A C 1
ATOM 1551 O O . GLY A 1 204 ? 15.602 -3.752 -14.379 1.00 79.12 204 GLY A O 1
ATOM 1552 N N . PRO A 1 205 ? 15.676 -5.896 -15.058 1.00 72.25 205 PRO A N 1
ATOM 1553 C CA . PRO A 1 205 ? 14.243 -6.162 -14.903 1.00 72.25 205 PRO A CA 1
ATOM 1554 C C . PRO A 1 205 ? 13.689 -5.820 -13.516 1.00 72.25 205 PRO A C 1
ATOM 1556 O O . PRO A 1 205 ? 12.575 -5.322 -13.398 1.00 72.25 205 PRO A O 1
ATOM 1559 N N . ALA A 1 206 ? 14.471 -6.048 -12.458 1.00 73.62 206 ALA A N 1
ATOM 1560 C CA . ALA A 1 206 ? 14.033 -5.799 -11.086 1.00 73.62 206 ALA A CA 1
ATOM 1561 C C . ALA A 1 206 ? 13.709 -4.316 -10.830 1.00 73.62 206 ALA A C 1
ATOM 1563 O O . ALA A 1 206 ? 12.759 -4.019 -10.110 1.00 73.62 206 ALA A O 1
ATOM 1564 N N . ALA A 1 207 ? 14.438 -3.397 -11.473 1.00 74.56 207 ALA A N 1
ATOM 1565 C CA . ALA A 1 207 ? 14.223 -1.957 -11.342 1.00 74.56 207 ALA A CA 1
ATOM 1566 C C . ALA A 1 207 ? 12.894 -1.481 -11.945 1.00 74.56 207 ALA A C 1
ATOM 1568 O O . ALA A 1 207 ? 12.397 -0.433 -11.551 1.00 74.56 207 ALA A O 1
ATOM 1569 N N . THR A 1 208 ? 12.297 -2.250 -12.863 1.00 73.44 208 THR A N 1
ATOM 1570 C CA . THR A 1 208 ? 11.000 -1.916 -13.479 1.00 73.44 208 THR A CA 1
ATOM 1571 C C . THR A 1 208 ? 9.838 -2.656 -12.822 1.00 73.44 208 THR A C 1
ATOM 1573 O O . THR A 1 208 ? 8.783 -2.069 -12.602 1.00 73.44 208 THR A O 1
ATOM 1576 N N . ILE A 1 209 ? 10.038 -3.924 -12.449 1.00 77.31 209 ILE A N 1
ATOM 1577 C CA . ILE A 1 209 ? 8.999 -4.758 -11.827 1.00 77.31 209 ILE A CA 1
ATOM 1578 C C . ILE A 1 209 ? 8.613 -4.216 -10.448 1.00 77.31 209 ILE A C 1
ATOM 1580 O O . ILE A 1 209 ? 7.437 -4.114 -10.110 1.00 77.31 209 ILE A O 1
ATOM 1584 N N . LEU A 1 210 ? 9.604 -3.882 -9.628 1.00 80.19 210 LEU A N 1
ATOM 1585 C CA . LEU A 1 210 ? 9.385 -3.647 -8.207 1.00 80.19 210 LEU A CA 1
ATOM 1586 C C . LEU A 1 210 ? 8.599 -2.354 -7.899 1.00 80.19 210 LEU A C 1
ATOM 1588 O O . LEU A 1 210 ? 7.669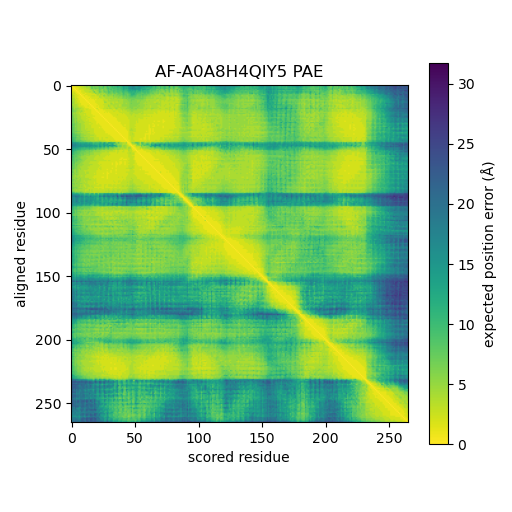 -2.426 -7.093 1.00 80.19 210 LEU A O 1
ATOM 1592 N N . PRO A 1 211 ? 8.863 -1.206 -8.562 1.00 78.31 211 PRO A N 1
ATOM 1593 C CA . PRO A 1 211 ? 8.018 -0.020 -8.422 1.00 78.31 211 PRO A CA 1
ATOM 1594 C C . PRO A 1 211 ? 6.578 -0.240 -8.908 1.00 78.31 211 PRO A C 1
ATOM 1596 O O . PRO A 1 211 ? 5.654 0.308 -8.313 1.00 78.31 211 PRO A O 1
ATOM 1599 N N . ALA A 1 212 ? 6.377 -1.045 -9.960 1.00 81.50 212 ALA A N 1
ATOM 1600 C CA . ALA A 1 212 ? 5.051 -1.300 -10.529 1.00 81.50 212 ALA A CA 1
ATOM 1601 C C . ALA A 1 212 ? 4.138 -2.067 -9.558 1.00 81.50 212 ALA A C 1
ATOM 1603 O O . ALA A 1 212 ? 2.939 -1.803 -9.493 1.00 81.50 212 ALA A O 1
ATOM 1604 N N . VAL A 1 213 ? 4.724 -2.973 -8.772 1.00 85.31 213 VAL A N 1
ATOM 1605 C CA . VAL A 1 213 ? 4.002 -3.859 -7.849 1.00 85.31 213 VAL A CA 1
ATOM 1606 C C . VAL A 1 213 ? 3.822 -3.237 -6.451 1.00 85.31 213 VAL A C 1
ATOM 1608 O O . VAL A 1 213 ? 2.895 -3.590 -5.716 1.00 85.31 213 VAL A O 1
ATOM 1611 N N . LEU A 1 214 ? 4.668 -2.272 -6.072 1.00 84.50 214 LEU A N 1
ATOM 1612 C CA . LEU A 1 214 ? 4.664 -1.636 -4.746 1.00 84.50 214 LEU A CA 1
ATOM 1613 C C . LEU A 1 214 ? 3.295 -1.059 -4.310 1.00 84.50 214 LEU A C 1
ATOM 1615 O O . LEU A 1 214 ? 2.865 -1.359 -3.191 1.00 84.50 214 LEU A O 1
ATOM 1619 N N . PRO A 1 215 ? 2.566 -0.281 -5.144 1.00 86.62 215 PRO A N 1
ATOM 1620 C CA . PRO A 1 215 ? 1.254 0.246 -4.763 1.00 86.62 215 PRO A CA 1
ATOM 1621 C C . PRO A 1 215 ? 0.263 -0.866 -4.402 1.00 86.62 215 PRO A C 1
ATOM 1623 O O . PRO A 1 215 ? -0.498 -0.740 -3.440 1.00 86.62 215 PRO A O 1
ATOM 1626 N N . GLN A 1 216 ? 0.294 -1.983 -5.135 1.00 89.00 216 GLN A N 1
ATOM 1627 C CA . GLN A 1 216 ? -0.590 -3.107 -4.858 1.00 89.00 216 GLN A CA 1
ATOM 1628 C C . GLN A 1 216 ? -0.244 -3.808 -3.544 1.00 89.00 216 GLN A C 1
ATOM 1630 O O . GLN A 1 216 ? -1.149 -4.210 -2.814 1.00 89.00 216 GLN A O 1
ATOM 1635 N N . ILE A 1 217 ? 1.043 -3.914 -3.200 1.00 88.31 217 ILE A N 1
ATOM 1636 C CA . ILE A 1 217 ? 1.491 -4.483 -1.921 1.00 88.31 217 ILE A CA 1
ATOM 1637 C C . ILE A 1 217 ? 0.996 -3.635 -0.743 1.00 88.31 217 ILE A C 1
ATOM 1639 O O . ILE A 1 217 ? 0.532 -4.191 0.257 1.00 88.31 217 ILE A O 1
ATOM 1643 N N . PHE A 1 218 ? 1.026 -2.302 -0.856 1.00 87.62 218 PHE A N 1
ATOM 1644 C CA . PHE A 1 218 ? 0.473 -1.419 0.178 1.00 87.62 218 PHE A CA 1
ATOM 1645 C C . PHE A 1 218 ? -1.028 -1.638 0.373 1.00 87.62 218 PHE A C 1
ATOM 1647 O O . PHE A 1 218 ? -1.497 -1.774 1.509 1.00 87.62 218 PHE A O 1
ATOM 1654 N N . VAL A 1 219 ? -1.776 -1.747 -0.728 1.00 89.94 219 VAL A N 1
ATOM 1655 C CA . VAL A 1 219 ? -3.211 -2.052 -0.690 1.00 89.94 219 VAL A CA 1
ATOM 1656 C C . VAL A 1 219 ? -3.468 -3.425 -0.070 1.00 89.94 219 VAL A C 1
ATOM 1658 O O . VAL A 1 219 ? -4.299 -3.550 0.832 1.00 89.94 219 VAL A O 1
ATOM 1661 N N . LEU A 1 220 ? -2.716 -4.443 -0.489 1.00 89.69 220 LEU A N 1
ATOM 1662 C CA . LEU A 1 220 ? -2.818 -5.803 0.027 1.00 89.69 220 LEU A CA 1
ATOM 1663 C C . LEU A 1 220 ? -2.574 -5.848 1.540 1.00 89.69 220 LEU A C 1
ATOM 1665 O O . LEU A 1 220 ? -3.357 -6.452 2.273 1.00 89.69 220 LEU A O 1
ATOM 1669 N N . SER A 1 221 ? -1.531 -5.171 2.023 1.00 86.94 221 SER A N 1
ATOM 1670 C CA . SER A 1 221 ? -1.202 -5.112 3.449 1.00 86.94 221 SER A CA 1
ATOM 1671 C C . SER A 1 221 ? -2.310 -4.449 4.271 1.00 86.94 221 SER A C 1
ATOM 1673 O O . SER A 1 221 ? -2.749 -4.998 5.289 1.00 86.94 221 SER A O 1
ATOM 1675 N N . ALA A 1 222 ? -2.839 -3.315 3.799 1.00 87.38 222 ALA A N 1
ATOM 1676 C CA . ALA A 1 222 ? -3.947 -2.636 4.463 1.00 87.38 222 ALA A CA 1
ATOM 1677 C C . ALA A 1 222 ? -5.195 -3.534 4.545 1.00 87.38 222 ALA A C 1
ATOM 1679 O O . ALA A 1 222 ? -5.804 -3.659 5.611 1.00 87.38 222 ALA A O 1
ATOM 1680 N N . LEU A 1 223 ? -5.542 -4.227 3.456 1.00 89.25 223 LEU A N 1
ATOM 1681 C CA . LEU A 1 223 ? -6.690 -5.137 3.409 1.00 89.25 223 LEU A CA 1
ATOM 1682 C C . LEU A 1 223 ? -6.503 -6.381 4.281 1.00 89.25 223 LEU A C 1
ATOM 1684 O O . LEU A 1 223 ? -7.441 -6.777 4.974 1.00 89.25 223 LEU A O 1
ATOM 1688 N N . LEU A 1 224 ? -5.307 -6.977 4.305 1.00 86.94 224 LEU A N 1
ATOM 1689 C CA . LEU A 1 224 ? -4.974 -8.079 5.214 1.00 86.94 224 LEU A CA 1
ATOM 1690 C C . LEU A 1 224 ? -5.115 -7.647 6.674 1.00 86.94 224 LEU A C 1
ATOM 1692 O O . LEU A 1 224 ? -5.642 -8.382 7.509 1.00 86.94 224 LEU A O 1
ATOM 1696 N N . LEU A 1 225 ? -4.699 -6.426 6.992 1.00 84.44 225 LEU A N 1
ATOM 1697 C CA . LEU A 1 225 ? -4.837 -5.899 8.335 1.00 84.44 225 LEU A CA 1
ATOM 1698 C C . LEU A 1 225 ? -6.320 -5.693 8.704 1.00 84.44 225 LEU A C 1
ATOM 1700 O O . LEU A 1 225 ? -6.727 -6.052 9.814 1.00 84.44 225 LEU A O 1
ATOM 1704 N N . ILE A 1 226 ? -7.152 -5.183 7.788 1.00 87.31 226 ILE A N 1
ATOM 1705 C CA . ILE A 1 226 ? -8.610 -5.058 7.989 1.00 87.31 226 ILE A CA 1
ATOM 1706 C C . ILE A 1 226 ? -9.258 -6.424 8.166 1.00 87.31 226 ILE A C 1
ATOM 1708 O O . ILE A 1 226 ? -10.056 -6.601 9.090 1.00 87.31 226 ILE A O 1
ATOM 1712 N N . SER A 1 227 ? -8.908 -7.393 7.321 1.00 86.94 227 SER A N 1
ATOM 1713 C CA . SER A 1 227 ? -9.473 -8.739 7.381 1.00 86.94 227 SER A CA 1
ATOM 1714 C C . SER A 1 227 ? -9.153 -9.398 8.722 1.00 86.94 227 SER A C 1
ATOM 1716 O O . SER A 1 227 ? -10.027 -10.015 9.329 1.00 86.94 227 SER A O 1
ATOM 1718 N N . ARG A 1 228 ? -7.958 -9.155 9.279 1.00 82.31 228 ARG A N 1
ATOM 1719 C CA . ARG A 1 228 ? -7.594 -9.578 10.639 1.00 82.31 228 ARG A CA 1
ATOM 1720 C C . ARG A 1 228 ? -8.356 -8.834 11.729 1.00 82.31 228 ARG A C 1
ATOM 1722 O O . ARG A 1 228 ? -8.776 -9.461 12.696 1.00 82.31 228 ARG A O 1
ATOM 1729 N N . VAL A 1 229 ? -8.558 -7.517 11.615 1.00 80.88 229 VAL A N 1
ATOM 1730 C CA . VAL A 1 229 ? -9.401 -6.754 12.565 1.00 80.88 229 VAL A CA 1
ATOM 1731 C C . VAL A 1 229 ? -10.826 -7.295 12.568 1.00 80.88 229 VAL A C 1
ATOM 1733 O O . VAL A 1 229 ? -11.459 -7.384 13.625 1.00 80.88 229 VAL A O 1
ATOM 1736 N N . ALA A 1 230 ? -11.330 -7.650 11.389 1.00 81.44 230 ALA A N 1
ATOM 1737 C CA . ALA A 1 230 ? -12.602 -8.317 11.257 1.00 81.44 230 ALA A CA 1
ATOM 1738 C C . ALA A 1 230 ? -12.529 -9.687 11.962 1.00 81.44 230 ALA A C 1
ATOM 1740 O O . ALA A 1 230 ? -13.228 -9.887 12.959 1.00 81.44 230 ALA A O 1
ATOM 1741 N N . ALA A 1 231 ? -11.643 -10.589 11.548 1.00 79.44 231 ALA A N 1
ATOM 1742 C CA . ALA A 1 231 ? -11.571 -11.961 12.055 1.00 79.44 231 ALA A CA 1
ATOM 1743 C C . ALA A 1 231 ? -11.258 -12.070 13.565 1.00 79.44 231 ALA A C 1
ATOM 1745 O O . ALA A 1 231 ? -11.957 -12.764 14.297 1.00 79.44 231 ALA A O 1
ATOM 1746 N N . GLY A 1 232 ? -10.255 -11.348 14.073 1.00 65.94 232 GLY A N 1
ATOM 1747 C CA . GLY A 1 232 ? -9.764 -11.458 15.455 1.00 65.94 232 GLY A CA 1
ATOM 1748 C C . GLY A 1 232 ? -10.741 -10.968 16.527 1.00 65.94 232 GLY A C 1
ATOM 1749 O O . GLY A 1 232 ? -10.634 -11.341 17.695 1.00 65.94 232 GLY A O 1
ATOM 1750 N N . ARG A 1 233 ? -11.752 -10.179 16.151 1.00 57.25 233 ARG A N 1
ATOM 1751 C CA . ARG A 1 233 ? -12.842 -9.830 17.076 1.00 57.25 233 ARG A CA 1
ATOM 1752 C C . ARG A 1 233 ? -13.799 -10.985 17.325 1.00 57.25 233 ARG A C 1
ATOM 1754 O O . ARG A 1 233 ? -14.456 -10.988 18.363 1.00 57.25 233 ARG A O 1
ATOM 1761 N N . ASP A 1 234 ? -13.841 -11.962 16.427 1.00 53.78 234 ASP A N 1
ATOM 1762 C CA . ASP A 1 234 ? -14.661 -13.148 16.625 1.00 53.78 234 ASP A CA 1
ATOM 1763 C C . ASP A 1 234 ? -14.066 -14.053 17.715 1.00 53.78 234 ASP A C 1
ATOM 1765 O O . ASP A 1 234 ? -14.794 -14.595 18.540 1.00 53.78 234 ASP A O 1
ATOM 1769 N N . ILE A 1 235 ? -12.733 -14.106 17.831 1.00 58.84 235 ILE A N 1
ATOM 1770 C CA . ILE A 1 235 ? -12.049 -14.906 18.860 1.00 58.84 235 ILE A CA 1
ATOM 1771 C C . ILE A 1 235 ? -12.332 -14.364 20.264 1.00 58.84 235 ILE A C 1
ATOM 1773 O O . ILE A 1 235 ? -12.605 -15.144 21.173 1.00 58.84 235 ILE A O 1
ATOM 1777 N N . ARG A 1 236 ? -12.337 -13.036 20.460 1.00 57.75 236 ARG A N 1
ATOM 1778 C CA . ARG A 1 236 ? -12.682 -12.450 21.770 1.00 57.75 236 ARG A CA 1
ATOM 1779 C C . ARG A 1 236 ? -14.155 -12.673 22.122 1.00 57.75 236 ARG A C 1
ATOM 1781 O O . ARG A 1 236 ? -14.465 -12.882 23.291 1.00 57.75 236 ARG A O 1
ATOM 1788 N N . SER A 1 237 ? -15.040 -12.667 21.121 1.00 58.41 237 SER A N 1
ATOM 1789 C CA . SER A 1 237 ? -16.459 -12.995 21.301 1.00 58.41 237 SER A CA 1
ATOM 1790 C C . SER A 1 237 ? -16.632 -14.461 21.716 1.00 58.41 237 SER A C 1
ATOM 1792 O O . SER A 1 237 ? -17.290 -14.736 22.716 1.00 58.41 237 SER A O 1
ATOM 1794 N N . ARG A 1 238 ? -15.943 -15.390 21.039 1.00 61.19 238 ARG A N 1
ATOM 1795 C CA . ARG A 1 238 ? -15.968 -16.819 21.371 1.00 61.19 238 ARG A CA 1
ATOM 1796 C C . ARG A 1 238 ? -15.364 -17.092 22.736 1.00 61.19 238 ARG A C 1
ATOM 1798 O O . ARG A 1 238 ? -16.001 -17.766 23.524 1.00 61.19 238 ARG A O 1
ATOM 1805 N N . ALA A 1 239 ? -14.204 -16.523 23.057 1.00 70.00 239 ALA A N 1
ATOM 1806 C CA . ALA A 1 239 ? -13.586 -16.690 24.371 1.00 70.00 239 ALA A CA 1
ATOM 1807 C C . ALA A 1 239 ? -14.493 -16.176 25.501 1.00 70.00 239 ALA A C 1
ATOM 1809 O O . ALA A 1 239 ? -14.617 -16.839 26.525 1.00 70.00 239 ALA A O 1
ATOM 1810 N N . SER A 1 240 ? -15.170 -15.038 25.300 1.00 74.12 240 SER A N 1
ATOM 1811 C CA . SER A 1 240 ? -16.142 -14.509 26.265 1.00 74.12 240 SER A CA 1
ATOM 1812 C C . SER A 1 240 ? -17.381 -15.398 26.394 1.00 74.12 240 SER A C 1
ATOM 1814 O O . SER A 1 240 ? -17.834 -15.631 27.510 1.00 74.12 240 SER A O 1
ATOM 1816 N N . ASN A 1 241 ? -17.916 -15.912 25.282 1.00 73.19 241 ASN A N 1
ATOM 1817 C CA . ASN A 1 241 ? -19.067 -16.817 25.298 1.00 73.19 241 ASN A CA 1
ATOM 1818 C C . ASN A 1 241 ? -18.704 -18.152 25.960 1.00 73.19 241 ASN A C 1
ATOM 1820 O O . ASN A 1 241 ? -19.439 -18.617 26.818 1.00 73.19 241 ASN A O 1
ATOM 1824 N N . THR A 1 242 ? -17.542 -18.728 25.640 1.00 78.81 242 THR A N 1
ATOM 1825 C CA . THR A 1 242 ? -17.042 -19.949 26.281 1.00 78.81 242 THR A CA 1
ATOM 1826 C C . THR A 1 242 ? -16.831 -19.731 27.777 1.00 78.81 242 THR A C 1
ATOM 1828 O O . THR A 1 242 ? -17.233 -20.574 28.572 1.00 78.81 242 THR A O 1
ATOM 1831 N N . LEU A 1 243 ? -16.264 -18.589 28.185 1.00 82.31 243 LEU A N 1
ATOM 1832 C CA . LEU A 1 243 ? -16.139 -18.235 29.602 1.00 82.31 243 LEU A CA 1
ATOM 1833 C C . LEU A 1 243 ? -17.503 -18.110 30.287 1.00 82.31 243 LEU A C 1
ATOM 1835 O O . LEU A 1 243 ? -17.663 -18.631 31.387 1.00 82.31 243 LEU A O 1
ATOM 1839 N N . GLN A 1 244 ? -18.493 -17.486 29.644 1.00 82.62 244 GLN A N 1
ATOM 1840 C CA . GLN A 1 244 ? -19.856 -17.417 30.176 1.00 82.62 244 GLN A CA 1
ATOM 1841 C C . GLN A 1 244 ? -20.504 -18.800 30.287 1.00 82.62 244 GLN A C 1
ATOM 1843 O O . GLN A 1 244 ? -21.096 -19.101 31.318 1.00 82.62 244 GLN A O 1
ATOM 1848 N N . THR A 1 245 ? -20.352 -19.671 29.287 1.00 84.00 245 THR A N 1
ATOM 1849 C CA . THR A 1 245 ? -20.857 -21.051 29.339 1.00 84.00 245 THR A CA 1
ATOM 1850 C C . THR A 1 245 ? -20.190 -21.852 30.459 1.00 84.00 245 THR A C 1
ATOM 1852 O O . THR A 1 245 ? -20.867 -22.587 31.176 1.00 84.00 245 THR A O 1
ATOM 1855 N N . ILE A 1 246 ? -18.881 -21.679 30.670 1.00 87.62 246 ILE A N 1
ATOM 1856 C CA . ILE A 1 246 ? -18.156 -22.318 31.777 1.00 87.62 246 ILE A CA 1
ATOM 1857 C C . ILE A 1 246 ? -18.643 -21.782 33.130 1.00 87.62 246 ILE A C 1
ATOM 1859 O O . ILE A 1 246 ? -18.858 -22.570 34.051 1.00 87.62 246 ILE A O 1
ATOM 1863 N N . GLN A 1 247 ? -18.851 -20.468 33.267 1.00 86.62 247 GLN A N 1
ATOM 1864 C CA . GLN A 1 247 ? -19.385 -19.889 34.503 1.00 86.62 247 GLN A CA 1
ATOM 1865 C C . GLN A 1 247 ? -20.817 -20.342 34.785 1.00 86.62 247 GLN A C 1
ATOM 1867 O O . GLN A 1 247 ? -21.129 -20.669 35.927 1.00 86.62 247 GLN A O 1
ATOM 1872 N N . PHE A 1 248 ? -21.657 -20.439 33.756 1.00 90.12 248 PHE A N 1
ATOM 1873 C CA . PHE A 1 248 ? -23.014 -20.958 33.885 1.00 90.12 248 PHE A CA 1
ATOM 1874 C C . PHE A 1 248 ? -23.012 -22.410 34.385 1.00 90.12 248 PHE A C 1
ATOM 1876 O O . PHE A 1 248 ? -23.676 -22.727 35.368 1.00 90.12 248 PHE A O 1
ATOM 1883 N N . HIS A 1 249 ? -22.179 -23.277 33.798 1.00 87.81 249 HIS A N 1
ATOM 1884 C CA . HIS A 1 249 ? -22.036 -24.660 34.265 1.00 87.81 249 HIS A CA 1
ATOM 1885 C C . HIS A 1 249 ? -21.480 -24.775 35.687 1.00 87.81 249 HIS A C 1
ATOM 1887 O O . HIS A 1 249 ? -21.842 -25.706 36.410 1.00 87.81 249 HIS A O 1
ATOM 1893 N N . ARG A 1 250 ? -20.604 -23.854 36.100 1.00 90.88 250 ARG A N 1
ATOM 1894 C CA . ARG A 1 250 ? -20.101 -23.808 37.474 1.00 90.88 250 ARG A CA 1
ATOM 1895 C C . ARG A 1 250 ? -21.210 -23.433 38.458 1.00 90.88 250 ARG A C 1
ATOM 1897 O O . ARG A 1 250 ? -21.360 -24.136 39.450 1.00 90.88 250 ARG A O 1
ATOM 1904 N N . SER A 1 251 ? -22.011 -22.414 38.140 1.00 91.94 251 SER A N 1
ATOM 1905 C CA . SER A 1 251 ? -23.157 -22.007 38.965 1.00 91.94 251 SER A CA 1
ATOM 1906 C C . SER A 1 251 ? -24.141 -23.163 39.155 1.00 91.94 251 SER A C 1
ATOM 1908 O O . SER A 1 251 ? -24.475 -23.500 40.283 1.00 91.94 251 SER A O 1
ATOM 1910 N N . SER A 1 252 ? -24.514 -23.866 38.078 1.00 91.31 252 SER A N 1
ATOM 1911 C CA . SER A 1 252 ? -25.434 -25.008 38.188 1.00 91.31 252 SER A CA 1
ATOM 1912 C C . SER A 1 252 ? -24.881 -26.172 39.016 1.00 91.31 252 SER A C 1
ATOM 1914 O O . SER A 1 252 ? -25.652 -26.922 39.607 1.00 91.31 252 SER A O 1
ATOM 1916 N N . ARG A 1 253 ? -23.554 -26.358 39.069 1.00 91.06 253 ARG A N 1
ATOM 1917 C CA . ARG A 1 253 ? -22.945 -27.372 39.945 1.00 91.06 253 ARG A CA 1
ATOM 1918 C C . ARG A 1 253 ? -22.999 -26.977 41.416 1.00 91.06 253 ARG A C 1
ATOM 1920 O O . ARG A 1 253 ? -23.172 -27.857 42.253 1.00 91.06 253 ARG A O 1
ATOM 1927 N N . GLU A 1 254 ? -22.838 -25.694 41.720 1.00 93.25 254 GLU A N 1
ATOM 1928 C CA . GLU A 1 254 ? -22.931 -25.182 43.090 1.00 93.25 254 GLU A CA 1
ATOM 1929 C C . GLU A 1 254 ? -24.373 -25.311 43.613 1.00 93.25 254 GLU A C 1
ATOM 1931 O O . GLU A 1 254 ? -24.569 -25.826 44.714 1.00 93.25 254 GLU A O 1
ATOM 1936 N N . ASP A 1 255 ? -25.374 -25.009 42.780 1.00 91.81 255 ASP A N 1
ATOM 1937 C CA . ASP A 1 255 ? -26.794 -25.195 43.118 1.00 91.81 255 ASP A CA 1
ATOM 1938 C C . ASP A 1 255 ? -27.149 -26.674 43.348 1.00 91.81 255 ASP A C 1
ATOM 1940 O O . ASP A 1 255 ? -27.824 -27.027 44.318 1.00 91.81 255 ASP A O 1
ATOM 1944 N N . LEU A 1 256 ? -26.648 -27.574 42.492 1.00 92.19 256 LEU A N 1
ATOM 1945 C CA . LEU A 1 256 ? -26.886 -29.012 42.641 1.00 92.19 256 LEU A CA 1
ATOM 1946 C C . LEU A 1 256 ? -26.220 -29.575 43.908 1.00 92.19 256 LEU A C 1
ATOM 1948 O O . LEU A 1 256 ? -26.785 -30.441 44.574 1.00 92.19 256 LEU A O 1
ATOM 1952 N N . GLY A 1 257 ? -25.036 -29.066 44.262 1.00 90.00 257 GLY A N 1
ATOM 1953 C CA . GLY A 1 257 ? -24.352 -29.418 45.505 1.00 90.00 257 GLY A CA 1
ATOM 1954 C C . GLY A 1 257 ? -25.153 -29.025 46.749 1.00 90.00 257 GLY A C 1
ATOM 1955 O O . GLY A 1 257 ? -25.231 -29.811 47.692 1.00 90.00 257 GLY A O 1
ATOM 1956 N N . GLN A 1 258 ? -25.802 -27.856 46.732 1.00 91.56 258 GLN A N 1
ATOM 1957 C CA . GLN A 1 258 ? -26.680 -27.419 47.822 1.00 91.56 258 GLN A CA 1
ATOM 1958 C C . GLN A 1 258 ? -27.953 -28.266 47.917 1.00 91.56 258 GLN A C 1
ATOM 1960 O O . GLN A 1 258 ? -28.346 -28.651 49.015 1.00 91.56 258 GLN A O 1
ATOM 1965 N N . MET A 1 259 ? -28.575 -28.617 46.787 1.00 88.50 259 MET A N 1
ATOM 1966 C CA . MET A 1 259 ? -29.766 -29.476 46.797 1.00 88.50 259 MET A CA 1
ATOM 1967 C C . MET A 1 259 ? -29.475 -30.862 47.378 1.00 88.50 259 MET A C 1
ATOM 1969 O O . MET A 1 259 ? -30.257 -31.367 48.180 1.00 88.50 259 MET A O 1
ATOM 1973 N N . LEU A 1 260 ? -28.335 -31.460 47.023 1.00 88.94 260 LEU A N 1
ATOM 1974 C CA . LEU A 1 260 ? -27.965 -32.782 47.526 1.00 88.94 260 LEU A CA 1
ATOM 1975 C C . LEU A 1 260 ? -27.685 -32.784 49.036 1.00 88.94 260 LEU A C 1
ATOM 1977 O O . LEU A 1 260 ? -28.024 -33.769 49.693 1.00 88.94 260 LEU A O 1
ATOM 1981 N N . SER A 1 261 ? -27.140 -31.699 49.604 1.00 89.00 261 SER A N 1
ATOM 1982 C CA . SER A 1 261 ? -26.860 -31.627 51.048 1.00 89.00 261 SER A CA 1
ATOM 1983 C C . SER A 1 261 ? -28.121 -31.530 51.915 1.00 89.00 261 SER A C 1
ATOM 1985 O O . SER A 1 261 ? -28.083 -31.926 53.076 1.00 89.00 261 SER A O 1
ATOM 1987 N N . VAL A 1 262 ? -29.230 -31.006 51.381 1.00 88.12 262 VAL A N 1
ATOM 1988 C CA . VAL A 1 262 ? -30.511 -30.901 52.108 1.00 88.12 262 VAL A CA 1
ATOM 1989 C C . VAL A 1 262 ? -31.198 -32.265 52.237 1.00 88.12 262 VAL A C 1
ATOM 1991 O O . VAL A 1 262 ? -31.889 -32.522 53.213 1.00 88.12 262 VAL A O 1
ATOM 1994 N N . THR A 1 263 ? -30.984 -33.173 51.285 1.00 81.31 263 THR A N 1
ATOM 1995 C CA . THR A 1 263 ? -31.572 -34.527 51.306 1.00 81.31 263 THR A CA 1
ATOM 1996 C C . THR A 1 263 ? -30.873 -35.523 52.236 1.00 81.31 263 THR A C 1
ATOM 1998 O O . THR A 1 263 ? -31.392 -36.618 52.428 1.00 81.31 263 THR A O 1
ATOM 2001 N N . SER A 1 264 ? -29.698 -35.196 52.783 1.00 80.31 264 SER A N 1
ATOM 2002 C CA . SER A 1 264 ? -28.903 -36.116 53.620 1.00 80.31 264 SER A CA 1
ATOM 2003 C C . SER A 1 264 ? -29.108 -35.967 55.135 1.00 80.31 264 SER A C 1
ATOM 2005 O O . SER A 1 264 ? -28.405 -36.625 55.900 1.00 80.31 264 SER A O 1
ATOM 2007 N N . THR A 1 265 ? -30.031 -35.109 55.568 1.00 72.25 265 THR A N 1
ATOM 2008 C CA . THR A 1 265 ? -30.441 -34.936 56.976 1.00 72.25 265 THR A CA 1
ATOM 2009 C C . THR A 1 265 ? -31.813 -35.532 57.214 1.00 72.25 265 THR A C 1
ATOM 2011 O O . THR A 1 265 ? -31.968 -36.243 58.229 1.00 72.25 265 THR A O 1
#

Mean predicted aligned error: 8.65 Å

Radius of gyration: 25.52 Å; Cα contacts (8 Å, |Δi|>4): 165; chains: 1; bounding box: 54×56×101 Å

Organism: NCBI:txid84607

pLDDT: mean 81.23, std 10.43, range [53.78, 95.88]

Sequence (265 aa):
MSVDPNCLGDNVQALKSLGGAAIVDAIIFTMVVILSFNCWRGITNRDARYSTKKQVVLLGYVTYMSLAGIASFCQNIYGFLAFLDKNESSTFNTSAVFPLAMWGADGFMTWRCYVLYSDTRKRHRLIILSVLVLLVLSSLTAGGLTFYTLPNPSGLELPLMASFSIITNAILTGLIVALCVESCAIILVFEIPFVVVVFGGLGGPAATILPAVLPQIFVLSALLLISRVAAGRDIRSRASNTLQTIQFHRSSREDLGQMLSVTST